Protein AF-A0A2S2R4U6-F1 (afdb_monomer_lite)

Secondary structure (DSSP, 8-state):
-------TTTT-EE-TTS-EE--HHHHHHHTTSGGGGSPPTT-----------PPPS----------------------------------S-------SS----GGG-TTT-------HHHHHHHHHHHHHHHHHTT--TTTHHHHHHHHHTS---SHHHHHHHHHHHHHHHHH-GGGHHHHHHHHHHHHHHHHT-SS--SSS-HHHHHHHHHHHHHHHHHHHHHHHHHHHHHHHH---HHHHHHHHHHHHHHHHHHHHHHHHHHHHHHHHHHTT-S-HHHHHHHHHHHHHS--HHHHHHHHHHHHHH-

InterPro domains:
  IPR003890 MIF4G-like, type 3 [PF02854] (129-310)
  IPR003890 MIF4G-like, type 3 [SM00543] (129-310)
  IPR016024 Armadillo-type fold [SSF48371] (120-310)

Organism: NCBI:txid143950

Sequence (310 aa):
MYSKFVKTNDFKVVNIKAKTMYSKEMLIRLKEQPICWKEPASIEKLVEFRILRPMAYGRAPTREFVPRTFDSRSRVETARRRVVHYQIPKGDASDLKTCSNPWTPSCLKGKRAHCQTSNYDEAQTEEIEKKFRSILNKITPENMVPLTNSILSLSINTDHRLKKVIDILFQKAINEPHFTPQYAYICMEMNNKDINAKVKTTTSSFKTLIILCCEDRFNSMHVHEQELTKSLKEIKDCKDQDDKEKMQSKYDRDEKIHRERSVGNCRFMCELYKVKILSNQTLEMCIKHLLMSPKEETLECACNILKQIG

Structure (mmCIF, N/CA/C/O backbone):
data_AF-A0A2S2R4U6-F1
#
_entry.id   AF-A0A2S2R4U6-F1
#
loop_
_atom_site.group_PDB
_atom_site.id
_atom_site.type_symbol
_atom_site.label_atom_id
_atom_site.label_alt_id
_atom_site.label_comp_id
_atom_site.label_asym_id
_atom_site.label_entity_id
_atom_site.label_seq_id
_atom_site.pdbx_PDB_ins_code
_atom_site.Cartn_x
_atom_site.Cartn_y
_atom_site.Cartn_z
_atom_site.occupancy
_atom_site.B_iso_or_equiv
_atom_site.auth_seq_id
_atom_site.auth_comp_id
_atom_site.auth_asym_id
_atom_site.auth_atom_id
_atom_site.pdbx_PDB_model_num
ATOM 1 N N . MET A 1 1 ? -61.682 24.682 12.589 1.00 31.41 1 MET A N 1
ATOM 2 C CA . MET A 1 1 ? -60.357 24.030 12.459 1.00 31.41 1 MET A CA 1
ATOM 3 C C . MET A 1 1 ? -59.904 24.183 11.009 1.00 31.41 1 MET A C 1
ATOM 5 O O . MET A 1 1 ? -60.639 23.723 10.160 1.00 31.41 1 MET A O 1
ATOM 9 N N . TYR A 1 2 ? -58.831 24.843 10.579 1.00 32.81 2 TYR A N 1
ATOM 10 C CA . TYR A 1 2 ? -57.823 25.727 11.164 1.00 32.81 2 TYR A CA 1
ATOM 11 C C . TYR A 1 2 ? -57.619 26.853 10.128 1.00 32.81 2 TYR A C 1
ATOM 13 O O . TYR A 1 2 ? -56.967 26.654 9.111 1.00 32.81 2 TYR A O 1
ATOM 21 N N . SER A 1 3 ? -58.209 28.028 10.361 1.00 36.62 3 SER A N 1
ATOM 22 C CA . SER A 1 3 ? -57.914 29.242 9.594 1.00 36.62 3 SER A CA 1
ATOM 23 C C . SER A 1 3 ? -56.860 30.035 10.355 1.00 36.62 3 SER A C 1
ATOM 25 O O . SER A 1 3 ? -57.183 30.748 11.303 1.00 36.62 3 SER A O 1
ATOM 27 N N . LYS A 1 4 ? -55.600 29.909 9.941 1.00 40.34 4 LYS A N 1
ATOM 28 C CA . LYS A 1 4 ? -54.571 30.925 10.182 1.00 40.34 4 LYS A CA 1
ATOM 29 C C . LYS A 1 4 ? -53.756 31.068 8.904 1.00 40.34 4 LYS A C 1
ATOM 31 O O . LYS A 1 4 ? -52.717 30.440 8.740 1.00 40.34 4 LYS A O 1
ATOM 36 N N . PHE A 1 5 ? -54.267 31.886 7.986 1.00 40.91 5 PHE A N 1
ATOM 37 C CA . PHE A 1 5 ? -53.436 32.499 6.959 1.00 40.91 5 PHE A CA 1
ATOM 38 C C . PHE A 1 5 ? -52.329 33.278 7.677 1.00 40.91 5 PHE A C 1
ATOM 40 O O . PHE A 1 5 ? -52.597 34.280 8.341 1.00 40.91 5 PHE A O 1
ATOM 47 N N . VAL A 1 6 ? -51.106 32.756 7.609 1.00 40.31 6 VAL A N 1
ATOM 48 C CA . VAL A 1 6 ? -49.892 33.433 8.071 1.00 40.31 6 VAL A CA 1
ATOM 49 C C . VAL A 1 6 ? -49.795 34.740 7.288 1.00 40.31 6 VAL A C 1
ATOM 51 O O . VAL A 1 6 ? -49.859 34.735 6.055 1.00 40.31 6 VAL A O 1
ATOM 54 N N . LYS A 1 7 ? -49.746 35.874 7.992 1.00 44.31 7 LYS A N 1
ATOM 55 C CA . LYS A 1 7 ? -49.738 37.186 7.340 1.00 44.31 7 LYS A CA 1
ATOM 56 C C . LYS A 1 7 ? -48.411 37.331 6.594 1.00 44.31 7 LYS A C 1
ATOM 58 O O . LYS A 1 7 ? -47.367 36.877 7.048 1.00 44.31 7 LYS A O 1
ATOM 63 N N . THR A 1 8 ? -48.433 38.019 5.458 1.00 49.22 8 THR A N 1
ATOM 64 C CA . THR A 1 8 ? -47.295 38.231 4.539 1.00 49.22 8 THR A CA 1
ATOM 65 C C . THR A 1 8 ? -46.046 38.876 5.164 1.00 49.22 8 THR A C 1
ATOM 67 O O . THR A 1 8 ? -44.999 38.927 4.520 1.00 49.22 8 THR A O 1
ATOM 70 N N . ASN A 1 9 ? -46.121 39.334 6.417 1.00 47.16 9 ASN A N 1
ATOM 71 C CA . ASN A 1 9 ? -45.009 39.916 7.165 1.00 47.16 9 ASN A CA 1
ATOM 72 C C . ASN A 1 9 ? -44.354 38.973 8.192 1.00 47.16 9 ASN A C 1
ATOM 74 O O . ASN A 1 9 ? -43.335 39.356 8.756 1.00 47.16 9 ASN A O 1
ATOM 78 N N . ASP A 1 10 ? -44.840 37.741 8.373 1.00 50.34 10 ASP A N 1
ATOM 79 C CA . ASP A 1 10 ? -44.255 36.772 9.323 1.00 50.34 10 ASP A CA 1
ATOM 80 C C . ASP A 1 10 ? -42.963 36.103 8.795 1.00 50.34 10 ASP A C 1
ATOM 82 O O . ASP A 1 10 ? -42.343 35.283 9.468 1.00 50.34 10 ASP A O 1
ATOM 86 N N . PHE A 1 11 ? -42.529 36.459 7.581 1.00 51.94 11 PHE A N 1
ATOM 87 C CA . PHE A 1 11 ? -41.430 35.818 6.854 1.00 51.94 11 PHE A CA 1
ATOM 88 C C . PHE A 1 11 ? -40.167 36.682 6.753 1.00 51.94 11 PHE A C 1
ATOM 90 O O . PHE A 1 11 ? -39.407 36.541 5.803 1.00 51.94 11 PHE A O 1
ATOM 97 N N . LYS A 1 12 ? -39.920 37.619 7.672 1.00 53.28 12 LYS A N 1
ATOM 98 C CA . LYS A 1 12 ? -38.751 38.510 7.582 1.00 53.28 12 LYS A CA 1
ATOM 99 C C . LYS A 1 12 ? -37.983 38.541 8.895 1.00 53.28 12 LYS A C 1
ATOM 101 O O . LYS A 1 12 ? -38.489 39.040 9.892 1.00 53.28 12 LYS A O 1
ATOM 106 N N . VAL A 1 13 ? -36.728 38.096 8.869 1.00 53.56 13 VAL A N 1
ATOM 107 C CA . VAL A 1 13 ? -35.743 38.484 9.884 1.00 53.56 13 VAL A CA 1
ATOM 108 C C . VAL A 1 13 ? -34.953 39.652 9.304 1.00 53.56 13 VAL A C 1
ATOM 110 O O . VAL A 1 13 ? -34.246 39.514 8.302 1.00 53.56 13 VAL A O 1
ATOM 113 N N . VAL A 1 14 ? -35.138 40.836 9.885 1.00 51.81 14 VAL A N 1
ATOM 114 C CA . VAL A 1 14 ? -34.426 42.048 9.472 1.00 51.81 14 VAL A CA 1
ATOM 115 C C . VAL A 1 14 ? -33.064 42.056 10.161 1.00 51.81 14 VAL A C 1
ATOM 117 O O . VAL A 1 14 ? -32.983 42.088 11.384 1.00 51.81 14 VAL A O 1
ATOM 120 N N . ASN A 1 15 ? -31.985 42.010 9.376 1.00 50.88 15 ASN A N 1
ATOM 121 C CA . ASN A 1 15 ? -30.633 42.272 9.868 1.00 50.88 15 ASN A CA 1
ATOM 122 C C . ASN A 1 15 ? -30.410 43.797 9.958 1.00 50.88 15 ASN A C 1
ATOM 124 O O . ASN A 1 15 ? -30.965 44.555 9.163 1.00 50.88 15 ASN A O 1
ATOM 128 N N . ILE A 1 16 ? -29.547 44.233 10.878 1.00 52.38 16 ILE A N 1
ATOM 129 C CA . ILE A 1 16 ? -29.157 45.625 11.174 1.00 52.38 16 ILE A CA 1
ATOM 130 C C . ILE A 1 16 ? -28.726 46.411 9.910 1.00 52.38 16 ILE A C 1
ATOM 132 O O . ILE A 1 16 ? -28.816 47.633 9.881 1.00 52.38 16 ILE A O 1
ATOM 136 N N . LYS A 1 17 ? -28.330 45.731 8.821 1.00 56.50 17 LYS A N 1
ATOM 137 C CA . LYS A 1 17 ? -27.993 46.340 7.513 1.00 56.50 17 LYS A CA 1
ATOM 138 C C . LYS A 1 17 ? -29.136 46.368 6.478 1.00 56.50 17 LYS A C 1
ATOM 140 O O . LYS A 1 17 ? -28.863 46.452 5.283 1.00 56.50 17 LYS A O 1
ATOM 145 N N . ALA A 1 18 ? -30.396 46.242 6.901 1.00 52.75 18 ALA A N 1
ATOM 146 C CA . ALA A 1 18 ? -31.603 46.316 6.058 1.00 52.75 18 ALA A CA 1
ATOM 147 C C . ALA A 1 18 ? -31.679 45.320 4.874 1.00 52.75 18 ALA A C 1
ATOM 149 O O . ALA A 1 18 ? -32.536 45.453 4.001 1.00 52.75 18 ALA A O 1
ATOM 150 N N . LYS A 1 19 ? -30.832 44.282 4.847 1.00 55.88 19 LYS A N 1
ATOM 151 C CA . LYS A 1 19 ? -30.971 43.149 3.920 1.00 55.88 19 LYS A CA 1
ATOM 152 C C . LYS A 1 19 ? -31.768 42.034 4.590 1.00 55.88 19 LYS A C 1
ATOM 154 O O . LYS A 1 19 ? -31.427 41.600 5.690 1.00 55.88 19 LYS A O 1
ATOM 159 N N . THR A 1 20 ? -32.814 41.570 3.915 1.00 58.53 20 THR A N 1
ATOM 160 C CA . THR A 1 20 ? -33.597 40.401 4.322 1.00 58.53 20 THR A CA 1
ATOM 161 C C . THR A 1 20 ? -32.744 39.143 4.179 1.00 58.53 20 THR A C 1
ATOM 163 O O . THR A 1 20 ? -32.277 38.819 3.088 1.00 58.53 20 THR A O 1
ATOM 166 N N . MET A 1 21 ? -32.523 38.435 5.287 1.00 53.62 21 MET A N 1
ATOM 167 C CA . MET A 1 21 ? -31.900 37.111 5.285 1.00 53.62 21 MET A CA 1
ATOM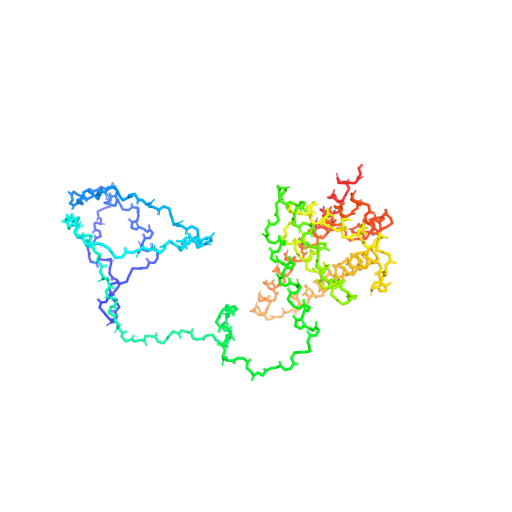 168 C C . MET A 1 21 ? -32.932 36.071 5.714 1.00 53.62 21 MET A C 1
ATOM 170 O O . MET A 1 21 ? -33.645 36.264 6.697 1.00 53.62 21 MET A O 1
ATOM 174 N N . TYR A 1 22 ? -32.994 34.966 4.975 1.00 64.69 22 TYR A N 1
ATOM 175 C CA . TYR A 1 22 ? -33.863 33.829 5.263 1.00 64.69 22 TYR A CA 1
ATOM 176 C C . TYR A 1 22 ? -33.011 32.675 5.803 1.00 64.69 22 TYR A C 1
ATOM 178 O O . TYR A 1 22 ? -31.936 32.405 5.263 1.00 64.69 22 TYR A O 1
ATOM 186 N N . SER A 1 23 ? -33.456 32.007 6.872 1.00 63.84 23 SER A N 1
ATOM 187 C CA . SER A 1 23 ? -32.741 30.845 7.418 1.00 63.84 23 SER A CA 1
ATOM 188 C C . SER A 1 23 ? -32.820 29.643 6.471 1.00 63.84 23 SER A C 1
ATOM 190 O O . SER A 1 23 ? -33.729 29.537 5.642 1.00 63.84 23 SER A O 1
ATOM 192 N N . LYS A 1 24 ? -31.870 28.709 6.596 1.00 65.62 24 LYS A N 1
ATOM 193 C CA . LYS A 1 24 ? -31.817 27.493 5.770 1.00 65.62 24 LYS A CA 1
ATOM 194 C C . LYS A 1 24 ? -33.099 26.667 5.920 1.00 65.62 24 LYS A C 1
ATOM 196 O O . LYS A 1 24 ? -33.667 26.218 4.931 1.00 65.62 24 LYS A O 1
ATOM 201 N N . GLU A 1 25 ? -33.588 26.534 7.145 1.00 67.69 25 GLU A N 1
ATOM 202 C CA . GLU A 1 25 ? -34.803 25.801 7.500 1.00 67.69 25 GLU A CA 1
ATOM 203 C C . GLU A 1 25 ? -36.047 26.477 6.905 1.00 67.69 25 GLU A C 1
ATOM 205 O O . GLU A 1 25 ? -36.967 25.803 6.439 1.00 67.69 25 GLU A O 1
ATOM 210 N N . MET A 1 26 ? -36.055 27.813 6.854 1.00 68.00 26 MET A N 1
ATOM 211 C CA . MET A 1 26 ? -37.122 28.585 6.219 1.00 68.00 26 MET A CA 1
ATOM 212 C C . MET A 1 26 ? -37.147 28.385 4.699 1.00 68.00 26 MET A C 1
ATOM 214 O O . MET A 1 26 ? -38.219 28.183 4.130 1.00 68.00 26 MET A O 1
ATOM 218 N N . LEU A 1 27 ? -35.984 28.408 4.040 1.00 71.38 27 LEU A N 1
ATOM 219 C CA . LEU A 1 27 ? -35.885 28.158 2.598 1.00 71.38 27 LEU A CA 1
ATOM 220 C C . LEU A 1 27 ? -36.339 26.739 2.230 1.00 71.38 27 LEU A C 1
ATOM 222 O O . LEU A 1 27 ? -36.986 26.551 1.202 1.00 71.38 27 LEU A O 1
ATOM 226 N N . ILE A 1 28 ? -36.057 25.753 3.085 1.00 71.94 28 ILE A N 1
ATOM 227 C CA . ILE A 1 28 ? -36.515 24.372 2.887 1.00 71.94 28 ILE A CA 1
ATOM 228 C C . ILE A 1 28 ? -38.046 24.290 2.980 1.00 71.94 28 ILE A C 1
ATOM 230 O O . ILE A 1 28 ? -38.669 23.710 2.094 1.00 71.94 28 ILE A O 1
ATOM 234 N N . ARG A 1 29 ? -38.670 24.941 3.973 1.00 68.69 29 ARG A N 1
ATOM 235 C CA . ARG A 1 29 ? -40.142 24.983 4.110 1.00 68.69 29 ARG A CA 1
ATOM 236 C C . ARG A 1 29 ? -40.850 25.748 2.990 1.00 68.69 29 ARG A C 1
ATOM 238 O O . ARG A 1 29 ? -42.002 25.456 2.682 1.00 68.69 29 ARG A O 1
ATOM 245 N N . LEU A 1 30 ? -40.183 26.715 2.360 1.00 68.38 30 LEU A N 1
ATOM 246 C CA . LEU A 1 30 ? -40.731 27.458 1.219 1.00 68.38 30 LEU A CA 1
ATOM 247 C C . LEU A 1 30 ? -40.998 26.554 0.007 1.00 68.38 30 LEU A C 1
ATOM 249 O O . LEU A 1 30 ? -41.989 26.763 -0.684 1.00 68.38 30 LEU A O 1
ATOM 253 N N . LYS A 1 31 ? -40.190 25.507 -0.207 1.00 68.19 31 LYS A N 1
ATOM 254 C CA . LYS A 1 31 ? -40.403 24.517 -1.281 1.00 68.19 31 LYS A CA 1
ATOM 255 C C . LYS A 1 31 ? -41.753 23.796 -1.162 1.00 68.19 31 LYS A C 1
ATOM 257 O O . LYS A 1 31 ? -42.335 23.391 -2.165 1.00 68.19 31 LYS A O 1
ATOM 262 N N . GLU A 1 32 ? -42.252 23.634 0.057 1.00 72.69 32 GLU A N 1
ATOM 263 C CA . GLU A 1 32 ? -43.488 22.901 0.347 1.00 72.69 32 GLU A CA 1
ATOM 264 C C . GLU A 1 32 ? -44.743 23.772 0.173 1.00 72.69 32 GLU A C 1
ATOM 266 O O . GLU A 1 32 ? -45.860 23.263 0.213 1.00 72.69 32 GLU A O 1
ATOM 271 N N . GLN A 1 33 ? -44.587 25.083 -0.056 1.00 74.31 33 GLN A N 1
ATOM 272 C CA . GLN A 1 33 ? -45.719 25.981 -0.262 1.00 74.31 33 GLN A CA 1
ATOM 273 C C . GLN A 1 33 ? -46.310 25.797 -1.664 1.00 74.31 33 GLN A C 1
ATOM 275 O O . GLN A 1 33 ? -45.577 25.934 -2.643 1.00 74.31 33 GLN A O 1
ATOM 280 N N . PRO A 1 34 ? -47.635 25.608 -1.808 1.00 69.75 34 PRO A N 1
ATOM 281 C CA . PRO A 1 34 ? -48.280 25.319 -3.094 1.00 69.75 34 PRO A CA 1
ATOM 282 C C . PRO A 1 34 ? -48.144 26.450 -4.129 1.00 69.75 34 PRO A C 1
ATOM 284 O O . PRO A 1 34 ? -48.344 26.232 -5.321 1.00 69.75 34 PRO A O 1
ATOM 287 N N . ILE A 1 35 ? -47.765 27.659 -3.700 1.00 66.00 35 ILE A N 1
ATOM 288 C CA . ILE A 1 35 ? -47.513 28.796 -4.594 1.00 66.00 35 ILE A CA 1
ATOM 289 C C . ILE A 1 35 ? -46.236 28.611 -5.427 1.00 66.00 35 ILE A C 1
ATOM 291 O O . ILE A 1 35 ? -46.173 29.087 -6.555 1.00 66.00 35 ILE A O 1
ATOM 295 N N . CYS A 1 36 ? -45.246 27.874 -4.909 1.00 65.19 36 CYS A N 1
ATOM 296 C CA . CYS A 1 36 ? -43.973 27.607 -5.585 1.00 65.19 36 CYS A CA 1
ATOM 297 C C . CYS A 1 36 ? -44.091 26.565 -6.710 1.00 65.19 36 CYS A C 1
ATOM 299 O O . CYS A 1 36 ? -43.119 26.312 -7.414 1.00 65.19 36 CYS A O 1
ATOM 301 N N . TRP A 1 37 ? -45.274 25.967 -6.870 1.00 64.19 37 TRP A N 1
ATOM 302 C CA . TRP A 1 37 ? -45.572 24.916 -7.844 1.00 64.19 37 TRP A CA 1
ATOM 303 C C . TRP A 1 37 ? -46.305 25.475 -9.069 1.00 64.19 37 TRP A C 1
ATOM 305 O O . TRP A 1 37 ? -46.543 24.749 -10.029 1.00 64.19 37 TRP A O 1
ATOM 315 N N . LYS A 1 38 ? -46.675 26.764 -9.043 1.00 69.12 38 LYS A N 1
ATOM 316 C CA . LYS A 1 38 ? -47.265 27.465 -10.184 1.00 69.12 38 LYS A CA 1
ATOM 317 C C . LYS A 1 38 ? -46.187 28.247 -10.920 1.00 69.12 38 LYS A C 1
ATOM 319 O O . LYS A 1 38 ? -45.493 29.071 -10.327 1.00 69.12 38 LYS A O 1
ATOM 324 N N . GLU A 1 39 ? -46.079 28.001 -12.220 1.00 62.59 39 GLU A N 1
ATOM 325 C CA . GLU A 1 39 ? -45.205 28.765 -13.105 1.00 62.59 39 GLU A CA 1
ATOM 326 C C . GLU A 1 39 ? -45.688 30.232 -13.169 1.00 62.59 39 GLU A C 1
ATOM 328 O O . GLU A 1 39 ? -46.879 30.470 -13.404 1.00 62.59 39 GLU A O 1
ATOM 333 N N . PRO A 1 40 ? -44.825 31.234 -12.911 1.00 65.44 40 PRO A N 1
ATOM 334 C CA . PRO A 1 40 ? -45.238 32.631 -12.948 1.00 65.44 40 PRO A CA 1
ATOM 335 C C . PRO A 1 40 ? -45.549 33.065 -14.384 1.00 65.44 40 PRO A C 1
ATOM 337 O O . PRO A 1 40 ? -44.737 32.878 -15.286 1.00 65.44 40 PRO A O 1
ATOM 340 N N . ALA A 1 41 ? -46.687 33.728 -14.585 1.00 63.16 41 ALA A N 1
ATOM 341 C CA . ALA A 1 41 ? -47.190 34.106 -15.910 1.00 63.16 41 ALA A CA 1
ATOM 342 C C . ALA A 1 41 ? -46.319 35.123 -16.689 1.00 63.16 41 ALA A C 1
ATOM 344 O O . ALA A 1 41 ? -46.602 35.390 -17.853 1.00 63.16 41 ALA A O 1
ATOM 345 N N . SER A 1 42 ? -45.286 35.710 -16.073 1.00 59.47 42 SER A N 1
ATOM 346 C CA . SER A 1 42 ? -44.527 36.848 -16.624 1.00 59.47 42 SER A CA 1
ATOM 347 C C . SER A 1 42 ? -43.062 36.550 -16.959 1.00 59.47 42 SER A C 1
ATOM 349 O O . SER A 1 42 ? -42.280 37.485 -17.120 1.00 59.47 42 SER A O 1
ATOM 351 N N . ILE A 1 43 ? -42.653 35.283 -17.058 1.00 58.78 43 ILE A N 1
ATOM 352 C CA . ILE A 1 43 ? -41.295 34.958 -17.512 1.00 58.78 43 ILE A CA 1
ATOM 353 C C . ILE A 1 43 ? -41.294 34.910 -19.044 1.00 58.78 43 ILE A C 1
ATOM 355 O O . ILE A 1 43 ? -41.885 34.012 -19.644 1.00 58.78 43 ILE A O 1
ATOM 359 N N . GLU A 1 44 ? -40.631 35.875 -19.689 1.00 59.41 44 GLU A N 1
ATOM 360 C CA . GLU A 1 44 ? -40.278 35.758 -21.108 1.00 59.41 44 GLU A CA 1
ATOM 361 C C . GLU A 1 44 ? -39.541 34.431 -21.311 1.00 59.41 44 GLU A C 1
ATOM 363 O O . GLU A 1 44 ? -38.533 34.171 -20.649 1.00 59.41 44 GLU A O 1
ATOM 368 N N . LYS A 1 45 ? -40.057 33.572 -22.200 1.00 57.50 45 LYS A N 1
ATOM 369 C CA . LYS A 1 45 ? -39.426 32.288 -22.520 1.00 57.50 45 LYS A CA 1
ATOM 370 C C . LYS A 1 45 ? -37.992 32.558 -22.960 1.00 57.50 45 LYS A C 1
ATOM 372 O O . LYS A 1 45 ? -37.763 33.082 -24.049 1.00 57.50 45 LYS A O 1
ATOM 377 N N . LEU A 1 46 ? -37.036 32.219 -22.097 1.00 51.72 46 LEU A N 1
ATOM 378 C CA . LEU A 1 46 ? -35.620 32.358 -22.393 1.00 51.72 46 LEU A CA 1
ATOM 379 C C . LEU A 1 46 ? -35.336 31.536 -23.649 1.00 51.72 46 LEU A C 1
ATOM 381 O O . LEU A 1 46 ? -35.539 30.321 -23.658 1.00 51.72 46 LEU A O 1
ATOM 385 N N . VAL A 1 47 ? -34.910 32.223 -24.712 1.00 51.91 47 VAL A N 1
ATOM 386 C CA . VAL A 1 47 ? -34.421 31.590 -25.938 1.00 51.91 47 VAL A CA 1
ATOM 387 C C . VAL A 1 47 ? -33.412 30.535 -25.518 1.00 51.91 47 VAL A C 1
ATOM 389 O O . VAL A 1 47 ? -32.510 30.835 -24.737 1.00 51.91 47 VAL A O 1
ATOM 392 N N . GLU A 1 48 ? -33.624 29.312 -25.995 1.00 42.94 48 GLU A N 1
ATOM 393 C CA . GLU A 1 48 ? -32.866 28.113 -25.665 1.00 42.94 48 GLU A CA 1
ATOM 394 C C . GLU A 1 48 ? -31.365 28.429 -25.583 1.00 42.94 48 GLU A C 1
ATOM 396 O O . GLU A 1 48 ? -30.661 28.555 -26.589 1.00 42.94 48 GLU A O 1
ATOM 401 N N . PHE A 1 49 ? -30.862 28.616 -24.359 1.00 44.22 49 PHE A N 1
ATOM 402 C CA . PHE A 1 49 ? -29.436 28.759 -24.141 1.00 44.22 49 PHE A CA 1
ATOM 403 C C . PHE A 1 49 ? -28.843 27.389 -24.427 1.00 44.22 49 PHE A C 1
ATOM 405 O O . PHE A 1 49 ? -28.865 26.497 -23.581 1.00 44.22 49 PHE A O 1
ATOM 412 N N . ARG A 1 50 ? -28.299 27.214 -25.635 1.00 38.62 50 ARG A N 1
ATOM 413 C CA . ARG A 1 50 ? -27.350 26.138 -25.899 1.00 38.62 50 ARG A CA 1
ATOM 414 C C . ARG A 1 50 ? -26.219 26.321 -24.897 1.00 38.62 50 ARG A C 1
ATOM 416 O O . ARG A 1 50 ? -25.348 27.172 -25.077 1.00 38.62 50 ARG A O 1
ATOM 423 N N . ILE A 1 51 ? -26.252 25.536 -23.827 1.00 39.03 51 ILE A N 1
ATOM 424 C CA . ILE A 1 51 ? -25.122 25.384 -22.927 1.00 39.03 51 ILE A CA 1
ATOM 425 C C . ILE A 1 51 ? -24.034 24.752 -23.790 1.00 39.03 51 ILE A C 1
ATOM 427 O O . ILE A 1 51 ? -24.014 23.541 -24.016 1.00 39.03 51 ILE A O 1
ATOM 431 N N . LEU A 1 52 ? -23.149 25.581 -24.344 1.00 39.53 52 LEU A N 1
ATOM 432 C CA . LEU A 1 52 ? -21.874 25.089 -24.830 1.00 39.53 52 LEU A CA 1
ATOM 433 C C . LEU A 1 52 ? -21.220 24.446 -23.614 1.00 39.53 52 LEU A C 1
ATOM 435 O O . LEU A 1 52 ? -20.910 25.133 -22.639 1.00 39.53 52 LEU A O 1
ATOM 439 N N . ARG A 1 53 ? -21.097 23.112 -23.648 1.00 37.56 53 ARG A N 1
ATOM 440 C CA . ARG A 1 53 ? -20.366 22.357 -22.630 1.00 37.56 53 ARG A CA 1
ATOM 441 C C . ARG A 1 53 ? -19.048 23.092 -22.374 1.00 37.56 53 ARG A C 1
ATOM 443 O O . ARG A 1 53 ? -18.400 23.473 -23.355 1.00 37.56 53 ARG A O 1
ATOM 450 N N . PRO A 1 54 ? -18.649 23.313 -21.112 1.00 36.28 54 PRO A N 1
ATOM 451 C CA . PRO A 1 54 ? -17.385 23.969 -20.831 1.00 36.28 54 PRO A CA 1
ATOM 452 C C . PRO A 1 54 ? -16.282 23.211 -21.563 1.00 36.28 54 PRO A C 1
ATOM 454 O O . PRO A 1 54 ? -16.173 21.990 -21.426 1.00 36.28 54 PRO A O 1
ATOM 457 N N . MET A 1 55 ? -15.501 23.920 -22.380 1.00 38.50 55 MET A N 1
ATOM 458 C CA . MET A 1 55 ? -14.281 23.359 -22.944 1.00 38.50 55 MET A CA 1
ATOM 459 C C . MET A 1 55 ? -13.434 22.852 -21.780 1.00 38.50 55 MET A C 1
ATOM 461 O O . MET A 1 55 ? -13.078 23.621 -20.886 1.00 38.50 55 MET A O 1
ATOM 465 N N . ALA A 1 56 ? -13.138 21.553 -21.788 1.00 37.00 56 ALA A N 1
ATOM 466 C CA . ALA A 1 56 ? -12.156 20.968 -20.898 1.00 37.00 56 ALA A CA 1
ATOM 467 C C . ALA A 1 56 ? -10.857 21.771 -21.039 1.00 37.00 56 ALA A C 1
ATOM 469 O O . ALA A 1 56 ? -10.313 21.907 -22.138 1.00 37.00 56 ALA A O 1
ATOM 470 N N . TYR A 1 57 ? -10.381 22.339 -19.934 1.00 44.56 57 TYR A N 1
ATOM 471 C CA . TYR A 1 57 ? -9.072 22.970 -19.870 1.00 44.56 57 TYR A CA 1
ATOM 472 C C . TYR A 1 57 ? -8.016 21.920 -20.222 1.00 44.56 57 TYR A C 1
ATOM 474 O O . TYR A 1 57 ? -7.677 21.073 -19.400 1.00 44.56 57 TYR A O 1
ATOM 482 N N . GLY A 1 58 ? -7.538 21.932 -21.466 1.00 42.81 58 GLY A N 1
ATOM 483 C CA . GLY A 1 58 ? -6.574 20.928 -21.906 1.00 42.81 58 GLY A CA 1
ATOM 484 C C . GLY A 1 58 ? -6.458 20.744 -23.411 1.00 42.81 58 GLY A C 1
ATOM 485 O O . GLY A 1 58 ? -6.454 19.609 -23.865 1.00 42.81 58 GLY A O 1
ATOM 486 N N . ARG A 1 59 ? -6.369 21.831 -24.182 1.00 37.66 59 ARG A N 1
ATOM 487 C CA . ARG A 1 59 ? -5.669 21.895 -25.480 1.00 37.66 59 ARG A CA 1
ATOM 488 C C . ARG A 1 59 ? -5.650 23.354 -25.922 1.00 37.66 59 ARG A C 1
ATOM 490 O O . ARG A 1 59 ? -6.692 23.928 -26.218 1.00 37.66 59 ARG A O 1
ATOM 497 N N . ALA A 1 60 ? -4.469 23.966 -25.943 1.00 36.75 60 ALA A N 1
ATOM 498 C CA . ALA A 1 60 ? -4.288 25.180 -26.725 1.00 36.75 60 ALA A CA 1
ATOM 499 C C . ALA A 1 60 ? -4.550 24.812 -28.197 1.00 36.75 60 ALA A C 1
ATOM 501 O O . ALA A 1 60 ? -4.016 23.795 -28.649 1.00 36.75 60 ALA A O 1
ATOM 502 N N . PRO A 1 61 ? -5.357 25.576 -28.951 1.00 37.69 61 PRO A N 1
ATOM 503 C CA . PRO A 1 61 ? -5.401 25.385 -30.385 1.00 37.69 61 PRO A CA 1
ATOM 504 C C . PRO A 1 61 ? -4.025 25.775 -30.923 1.00 37.69 61 PRO A C 1
ATOM 506 O O . PRO A 1 61 ? -3.572 26.905 -30.725 1.00 37.69 61 PRO A O 1
ATOM 509 N N . THR A 1 62 ? -3.346 24.826 -31.564 1.00 36.72 62 THR A N 1
ATOM 510 C CA . THR A 1 62 ? -2.183 25.084 -32.410 1.00 36.72 62 THR A CA 1
ATOM 511 C C . THR A 1 62 ? -2.597 26.111 -33.450 1.00 36.72 62 THR A C 1
ATOM 513 O O . THR A 1 62 ? -3.294 25.805 -34.415 1.00 36.72 62 THR A O 1
ATOM 516 N N . ARG A 1 63 ? -2.228 27.366 -33.210 1.00 38.19 63 ARG A N 1
ATOM 517 C CA . ARG A 1 63 ? -2.375 28.429 -34.188 1.00 38.19 63 ARG A CA 1
ATOM 518 C C . ARG A 1 63 ? -1.247 28.222 -35.190 1.00 38.19 63 ARG A C 1
ATOM 520 O O . ARG A 1 63 ? -0.125 28.656 -34.948 1.00 38.19 63 ARG A O 1
ATOM 527 N N . GLU A 1 64 ? -1.536 27.484 -36.258 1.00 30.58 64 GLU A N 1
ATOM 528 C CA . GLU A 1 64 ? -0.659 27.414 -37.422 1.00 30.58 64 GLU A CA 1
ATOM 529 C C . GLU A 1 64 ? -0.358 28.840 -37.883 1.00 30.58 64 GLU A C 1
ATOM 531 O O . GLU A 1 64 ? -1.251 29.658 -38.131 1.00 30.58 64 GLU A O 1
ATOM 536 N N . PHE A 1 65 ? 0.930 29.159 -37.892 1.00 31.73 65 PHE A N 1
ATOM 537 C CA . PHE A 1 65 ? 1.452 30.459 -38.261 1.00 31.73 65 PHE A CA 1
ATOM 538 C C . PHE A 1 65 ? 1.460 30.535 -39.790 1.00 31.73 65 PHE A C 1
ATOM 540 O O . PHE A 1 65 ? 2.439 30.178 -40.434 1.00 31.73 65 PHE A O 1
ATOM 547 N N . VAL A 1 66 ? 0.344 30.958 -40.381 1.00 33.12 66 VAL A N 1
ATOM 548 C CA . VAL A 1 66 ? 0.293 31.311 -41.806 1.00 33.12 66 VAL A CA 1
ATOM 549 C C . VAL A 1 66 ? 0.486 32.824 -41.926 1.00 33.12 66 VAL A C 1
ATOM 551 O O . VAL A 1 66 ? -0.334 33.575 -41.386 1.00 33.12 66 VAL A O 1
ATOM 554 N N . PRO A 1 67 ? 1.546 33.311 -42.595 1.00 30.97 67 PRO A N 1
ATOM 555 C CA . PRO A 1 67 ? 1.749 34.739 -42.776 1.00 30.97 67 PRO A CA 1
ATOM 556 C C . PRO A 1 67 ? 0.728 35.242 -43.801 1.00 30.97 67 PRO A C 1
ATOM 558 O O . PRO A 1 67 ? 0.798 34.895 -44.978 1.00 30.97 67 PRO A O 1
ATOM 561 N N . ARG A 1 68 ? -0.252 36.046 -43.370 1.00 32.09 68 ARG A N 1
ATOM 562 C CA . ARG A 1 68 ? -1.114 36.766 -44.315 1.00 32.09 68 ARG A CA 1
ATOM 563 C C . ARG A 1 68 ? -0.460 38.076 -44.701 1.00 32.09 68 ARG A C 1
ATOM 565 O O . ARG A 1 68 ? -0.382 39.012 -43.908 1.00 32.09 68 ARG A O 1
ATOM 572 N N . THR A 1 69 ? -0.021 38.090 -45.950 1.00 30.88 69 THR A N 1
ATOM 573 C CA . THR A 1 69 ? 0.214 39.274 -46.757 1.00 30.88 69 THR A CA 1
ATOM 574 C C . THR A 1 69 ? -0.991 40.208 -46.718 1.00 30.88 69 THR A C 1
ATOM 576 O O . THR A 1 69 ? -2.150 39.792 -46.672 1.00 30.88 69 THR A O 1
ATOM 579 N N . PHE A 1 70 ? -0.658 41.489 -46.706 1.00 33.44 70 PHE A N 1
ATOM 580 C CA . PHE A 1 70 ? -1.544 42.632 -46.768 1.00 33.44 70 PHE A CA 1
ATOM 581 C C . PHE A 1 70 ? -2.336 42.596 -48.080 1.00 33.44 70 PHE A C 1
ATOM 583 O O . PHE A 1 70 ? -1.734 42.698 -49.144 1.00 33.44 70 PHE A O 1
ATOM 590 N N . ASP A 1 71 ? -3.662 42.464 -48.014 1.00 30.78 71 ASP A N 1
ATOM 591 C CA . ASP A 1 71 ? -4.501 42.984 -49.087 1.00 30.78 71 ASP A CA 1
ATOM 592 C C . ASP A 1 71 ? -5.872 43.451 -48.589 1.00 30.78 71 ASP A C 1
ATOM 594 O O . ASP A 1 71 ? -6.430 42.989 -47.590 1.00 30.78 71 ASP A O 1
ATOM 598 N N . SER A 1 72 ? -6.349 44.458 -49.295 1.00 35.69 72 SER A N 1
ATOM 599 C CA . SER A 1 72 ? -7.391 45.403 -48.948 1.00 35.69 72 SER A CA 1
ATOM 600 C C . SER A 1 72 ? -8.738 44.935 -49.504 1.00 35.69 72 SER A C 1
ATOM 602 O O . SER A 1 72 ? -8.790 44.376 -50.590 1.00 35.69 72 SER A O 1
ATOM 604 N N . ARG A 1 73 ? -9.835 45.335 -48.837 1.00 33.19 73 ARG A N 1
ATOM 605 C CA . ARG A 1 73 ? -11.247 45.308 -49.306 1.00 33.19 73 ARG A CA 1
ATOM 606 C C . ARG A 1 73 ? -11.982 43.959 -49.178 1.00 33.19 73 ARG A C 1
ATOM 608 O O . ARG A 1 73 ? -11.906 43.092 -50.027 1.00 33.19 73 ARG A O 1
ATOM 615 N N . SER A 1 74 ? -12.869 43.825 -48.195 1.00 33.28 74 SER A N 1
ATOM 616 C CA . SER A 1 74 ? -14.258 44.310 -48.254 1.00 33.28 74 SER A CA 1
ATOM 617 C C . SER A 1 74 ? -14.928 44.065 -46.895 1.00 33.28 74 SER A C 1
ATOM 619 O O . SER A 1 74 ? -14.697 43.058 -46.226 1.00 33.28 74 SER A O 1
ATOM 621 N N . ARG A 1 75 ? -15.696 45.051 -46.435 1.00 36.03 75 ARG A N 1
ATOM 622 C CA . ARG A 1 75 ? -16.343 45.075 -45.124 1.00 36.03 75 ARG A CA 1
ATOM 623 C C . ARG A 1 75 ? -17.721 44.430 -45.258 1.00 36.03 75 ARG A C 1
ATOM 625 O O . ARG A 1 75 ? -18.664 45.103 -45.653 1.00 36.03 75 ARG A O 1
ATOM 632 N N . VAL A 1 76 ? -17.834 43.145 -44.929 1.00 39.78 76 VAL A N 1
ATOM 633 C CA . VAL A 1 76 ? -19.140 42.518 -44.679 1.00 39.78 76 VAL A CA 1
ATOM 634 C C . VAL A 1 76 ? -19.517 42.812 -43.231 1.00 39.78 76 VAL A C 1
ATOM 636 O O . VAL A 1 76 ? -18.822 42.427 -42.290 1.00 39.78 76 VAL A O 1
ATOM 639 N N . GLU A 1 77 ? -20.591 43.570 -43.058 1.00 43.03 77 GLU A N 1
ATOM 640 C CA . GLU A 1 77 ? -21.092 44.046 -41.775 1.00 43.03 77 GLU A CA 1
ATOM 641 C C . GLU A 1 77 ? -21.774 42.904 -41.007 1.00 43.03 77 GLU A C 1
ATOM 643 O O . GLU A 1 77 ? -22.990 42.744 -41.014 1.00 43.03 77 GLU A O 1
ATOM 648 N N . THR A 1 78 ? -20.983 42.056 -40.343 1.00 44.34 78 THR A N 1
ATOM 649 C CA . THR A 1 78 ? -21.529 41.078 -39.395 1.00 44.34 78 THR A CA 1
ATOM 650 C C . THR A 1 78 ? -21.962 41.789 -38.118 1.00 44.34 78 THR A C 1
ATOM 652 O O . THR A 1 78 ? -21.147 42.434 -37.452 1.00 44.34 78 THR A O 1
ATOM 655 N N . ALA A 1 79 ? -23.248 41.646 -37.786 1.00 44.78 79 ALA A N 1
ATOM 656 C CA . ALA A 1 79 ? -23.911 42.188 -36.607 1.00 44.78 79 ALA A CA 1
ATOM 657 C C . ALA A 1 79 ? -23.019 42.149 -35.354 1.00 44.78 79 ALA A C 1
ATOM 659 O O . ALA A 1 79 ? -22.528 41.093 -34.943 1.00 44.78 79 ALA A O 1
ATOM 660 N N . ARG A 1 80 ? -22.816 43.323 -34.738 1.00 45.25 80 ARG A N 1
ATOM 661 C CA . ARG A 1 80 ? -22.062 43.490 -33.490 1.00 45.25 80 ARG A CA 1
ATOM 662 C C . ARG A 1 80 ? -22.616 42.534 -32.430 1.00 45.25 80 ARG A C 1
ATOM 664 O O . ARG A 1 80 ? -23.698 42.758 -31.891 1.00 45.25 80 ARG A O 1
ATOM 671 N N . ARG A 1 81 ? -21.858 41.482 -32.101 1.00 46.97 81 ARG A N 1
ATOM 672 C CA . ARG A 1 81 ? -22.099 40.669 -30.903 1.00 46.97 81 ARG A CA 1
ATOM 673 C C . ARG A 1 81 ? -22.030 41.608 -29.700 1.00 46.97 81 ARG A C 1
ATOM 675 O O . ARG A 1 81 ? -20.964 42.138 -29.394 1.00 46.97 81 ARG A O 1
ATOM 682 N N . ARG A 1 82 ? -23.168 41.849 -29.045 1.00 45.03 82 ARG A N 1
ATOM 683 C CA . ARG A 1 82 ? -23.223 42.587 -27.779 1.00 45.03 82 ARG A CA 1
ATOM 684 C C . ARG A 1 82 ? -22.543 41.736 -26.710 1.00 45.03 82 ARG A C 1
ATOM 686 O O . ARG A 1 82 ? -23.150 40.833 -26.149 1.00 45.03 82 ARG A O 1
ATOM 693 N N . VAL A 1 83 ? -21.263 42.000 -26.468 1.00 50.09 83 VAL A N 1
ATOM 694 C CA . VAL A 1 83 ? -20.559 41.485 -25.294 1.00 50.09 83 VAL A CA 1
ATOM 695 C C . VAL A 1 83 ? -21.006 42.341 -24.117 1.00 50.09 83 VAL A C 1
ATOM 697 O O . VAL A 1 83 ? -20.694 43.528 -24.052 1.00 50.09 83 VAL A O 1
ATOM 700 N N . VAL A 1 84 ? -21.788 41.758 -23.212 1.00 47.88 84 VAL A N 1
ATOM 701 C CA . VAL A 1 84 ? -22.136 42.407 -21.947 1.00 47.88 84 VAL A CA 1
ATOM 702 C C . VAL A 1 84 ? -20.881 42.398 -21.076 1.00 47.88 84 VAL A C 1
ATOM 704 O O . VAL A 1 84 ? -20.510 41.370 -20.512 1.00 47.88 84 VAL A O 1
ATOM 707 N N . HIS A 1 85 ? -20.195 43.538 -20.990 1.00 41.47 85 HIS A N 1
ATOM 708 C CA . HIS A 1 85 ? -19.150 43.742 -19.993 1.00 41.47 85 HIS A CA 1
ATOM 709 C C . HIS A 1 85 ? -19.815 43.967 -18.635 1.00 41.47 85 HIS A C 1
ATOM 711 O O . HIS A 1 85 ? -20.305 45.055 -18.347 1.00 41.47 85 HIS A O 1
ATOM 717 N N . TYR A 1 86 ? -19.837 42.935 -17.793 1.00 46.44 86 TYR A N 1
ATOM 718 C CA . TYR A 1 86 ? -20.221 43.102 -16.397 1.00 46.44 86 TYR A CA 1
ATOM 719 C C . TYR A 1 86 ? -19.017 43.651 -15.626 1.00 46.44 86 TYR A C 1
ATOM 721 O O . TYR A 1 86 ? -18.047 42.935 -15.376 1.00 46.44 86 TYR A O 1
ATOM 729 N N . GLN A 1 87 ? -19.051 44.936 -15.278 1.00 48.66 87 GLN A N 1
ATOM 730 C CA . GLN A 1 87 ? -18.134 45.491 -14.289 1.00 48.66 87 GLN A CA 1
ATOM 731 C C . GLN A 1 87 ? -18.700 45.178 -12.907 1.00 48.66 87 GLN A C 1
ATOM 733 O O . GLN A 1 87 ? -19.736 45.709 -12.517 1.00 48.66 87 GLN A O 1
ATOM 738 N N . ILE A 1 88 ? -18.039 44.279 -12.178 1.00 54.34 88 ILE A N 1
ATOM 739 C CA . ILE A 1 88 ? -18.360 44.024 -10.773 1.00 54.34 88 ILE A CA 1
ATOM 740 C C . ILE A 1 88 ? -17.990 45.299 -9.998 1.00 54.34 88 ILE A C 1
ATOM 742 O O . ILE A 1 88 ? -16.818 45.690 -10.034 1.00 54.34 88 ILE A O 1
ATOM 746 N N . PRO A 1 89 ? -18.940 45.962 -9.312 1.00 52.41 89 PRO A N 1
ATOM 747 C CA . PRO A 1 89 ? -18.620 47.096 -8.459 1.00 52.41 89 PRO A CA 1
ATOM 748 C C . PRO A 1 89 ? -17.639 46.629 -7.384 1.00 52.41 89 PRO A C 1
ATOM 750 O O . PRO A 1 89 ? -17.939 45.699 -6.633 1.00 52.41 89 PRO A O 1
ATOM 753 N N . LYS A 1 90 ? -16.462 47.256 -7.311 1.00 55.91 90 LYS A N 1
ATOM 754 C CA . LYS A 1 90 ? -15.540 47.085 -6.184 1.00 55.91 90 LYS A CA 1
ATOM 755 C C . LYS A 1 90 ? -16.158 47.773 -4.962 1.00 55.91 90 LYS A C 1
ATOM 757 O O . LYS A 1 90 ? -15.806 48.903 -4.652 1.00 55.91 90 LYS A O 1
ATOM 762 N N . GLY A 1 91 ? -17.137 47.129 -4.329 1.00 58.31 91 GLY A N 1
ATOM 763 C CA . GLY A 1 91 ? -17.502 47.464 -2.953 1.00 58.31 91 GLY A CA 1
ATOM 764 C C . GLY A 1 91 ? -16.295 47.243 -2.043 1.00 58.31 91 GLY A C 1
ATOM 765 O O . GLY A 1 91 ? -15.410 46.467 -2.418 1.00 58.31 91 GLY A O 1
ATOM 766 N N . ASP A 1 92 ? -16.261 47.947 -0.905 1.00 57.66 92 ASP A N 1
ATOM 767 C CA . ASP A 1 92 ? -15.182 47.908 0.092 1.00 57.66 92 ASP A CA 1
ATOM 768 C C . ASP A 1 92 ? -14.558 46.520 0.157 1.00 57.66 92 ASP A C 1
ATOM 770 O O . ASP A 1 92 ? -15.248 45.536 0.439 1.00 57.66 92 ASP A O 1
ATOM 774 N N . ALA A 1 93 ? -13.279 46.448 -0.215 1.00 58.38 93 ALA A N 1
ATOM 775 C CA . ALA A 1 93 ? -12.539 45.208 -0.326 1.00 58.38 93 ALA A CA 1
ATOM 776 C C . ALA A 1 93 ? -12.551 44.519 1.039 1.00 58.38 93 ALA A C 1
ATOM 778 O O . ALA A 1 93 ? -11.747 44.822 1.911 1.00 58.38 93 ALA A O 1
ATOM 779 N N . SER A 1 94 ? -13.499 43.608 1.241 1.00 65.31 94 SER A N 1
ATOM 780 C CA . SER A 1 94 ? -13.449 42.679 2.354 1.00 65.31 94 SER A CA 1
ATOM 781 C C . SER A 1 94 ? -12.160 41.892 2.176 1.00 65.31 94 SER A C 1
ATOM 783 O O . SER A 1 94 ? -12.044 41.155 1.190 1.00 65.31 94 SER A O 1
ATOM 785 N N . ASP A 1 95 ? -11.196 42.106 3.071 1.00 67.19 95 ASP A N 1
ATOM 786 C CA . ASP A 1 95 ? -9.895 41.452 3.023 1.00 67.19 95 ASP A CA 1
ATOM 787 C C . ASP A 1 95 ? -10.087 39.951 2.810 1.00 67.19 95 ASP A C 1
ATOM 789 O O . ASP A 1 95 ? -10.745 39.251 3.589 1.00 67.19 95 ASP A O 1
ATOM 793 N N . LEU A 1 96 ? -9.562 39.457 1.687 1.00 68.25 96 LEU A N 1
ATOM 794 C CA . LEU A 1 96 ? -9.594 38.035 1.389 1.00 68.25 96 LEU A CA 1
ATOM 795 C C . LEU A 1 96 ? -8.795 37.319 2.474 1.00 68.25 96 LEU A C 1
ATOM 797 O O . LEU A 1 96 ? -7.678 37.726 2.789 1.00 68.25 96 LEU A O 1
ATOM 801 N N . LYS A 1 97 ? -9.355 36.238 3.029 1.00 76.44 97 LYS A N 1
ATOM 802 C CA . LYS A 1 97 ? -8.650 35.415 4.016 1.00 76.44 97 LYS A CA 1
ATOM 803 C C . LYS A 1 97 ? -7.332 34.941 3.407 1.00 76.44 97 LYS A C 1
ATOM 805 O O . LYS A 1 97 ? -7.328 34.125 2.486 1.00 76.44 97 LYS A O 1
ATOM 810 N N . THR A 1 98 ? -6.222 35.469 3.907 1.00 78.81 98 THR A N 1
ATOM 811 C CA . THR A 1 98 ? -4.886 35.046 3.505 1.00 78.81 98 THR A CA 1
ATOM 812 C C . THR A 1 98 ? -4.553 33.749 4.239 1.00 78.81 98 THR A C 1
ATOM 814 O O . THR A 1 98 ? -4.741 33.622 5.447 1.00 78.81 98 THR A O 1
ATOM 817 N N . CYS A 1 99 ? -4.093 32.739 3.505 1.00 70.81 99 CYS A N 1
ATOM 818 C CA . CYS A 1 99 ? -3.504 31.547 4.106 1.00 70.81 99 CYS A CA 1
ATOM 819 C C . CYS A 1 99 ? -1.994 31.764 4.201 1.00 70.81 99 CYS A C 1
ATOM 821 O O . CYS A 1 99 ? -1.392 32.213 3.229 1.00 70.81 99 CYS A O 1
ATOM 823 N N . SER A 1 100 ? -1.386 31.412 5.339 1.00 77.50 100 SER A N 1
ATOM 824 C CA . SER A 1 100 ? 0.069 31.526 5.544 1.00 77.50 100 SER A CA 1
ATOM 825 C C . SER A 1 100 ? 0.873 30.768 4.471 1.00 77.50 100 SER A C 1
ATOM 827 O O . SER A 1 100 ? 1.933 31.222 4.050 1.00 77.50 100 SER A O 1
ATOM 829 N N . ASN A 1 101 ? 0.331 29.659 3.949 1.00 81.00 101 ASN A N 1
ATOM 830 C CA . ASN A 1 101 ? 0.970 28.859 2.904 1.00 81.00 101 ASN A CA 1
ATOM 831 C C . ASN A 1 101 ? -0.028 28.450 1.799 1.00 81.00 101 ASN A C 1
ATOM 833 O O . ASN A 1 101 ? -0.596 27.355 1.851 1.00 81.00 101 ASN A O 1
ATOM 837 N N . PRO A 1 102 ? -0.313 29.327 0.819 1.00 81.12 102 PRO A N 1
ATOM 838 C CA . PRO A 1 102 ? -1.208 28.999 -0.280 1.00 81.12 102 PRO A CA 1
ATOM 839 C C . PRO A 1 102 ? -0.499 28.091 -1.293 1.00 81.12 102 PRO A C 1
ATOM 841 O O . PRO A 1 102 ? 0.672 28.290 -1.625 1.00 81.12 102 PRO A O 1
ATOM 844 N N . TRP A 1 103 ? -1.222 27.112 -1.844 1.00 82.12 103 TRP A N 1
ATOM 845 C CA . TRP A 1 103 ? -0.700 26.326 -2.961 1.00 82.12 103 TRP A CA 1
ATOM 846 C C . TRP A 1 103 ? -0.400 27.248 -4.148 1.00 82.12 103 TRP A C 1
ATOM 848 O O . TRP A 1 103 ? -1.261 28.005 -4.598 1.00 82.12 103 TRP A O 1
ATOM 858 N N . THR A 1 104 ? 0.827 27.177 -4.663 1.00 78.25 104 THR A N 1
ATOM 859 C CA . THR A 1 104 ? 1.274 27.973 -5.809 1.00 78.25 104 THR A CA 1
ATOM 860 C C . THR A 1 104 ? 1.560 27.059 -7.003 1.00 78.25 104 THR A C 1
ATOM 862 O O . THR A 1 104 ? 2.379 26.139 -6.890 1.00 78.25 104 THR A O 1
ATOM 865 N N . PRO A 1 105 ? 0.916 27.279 -8.165 1.00 79.44 105 PRO A N 1
ATOM 866 C CA . PRO A 1 105 ? 1.204 26.505 -9.365 1.00 79.44 105 PRO A CA 1
ATOM 867 C C . PRO A 1 105 ? 2.623 26.798 -9.857 1.00 79.44 105 PRO A C 1
ATOM 869 O O . PRO A 1 105 ? 3.113 27.921 -9.738 1.00 79.44 105 PRO A O 1
ATOM 872 N N . SER A 1 106 ? 3.278 25.803 -10.464 1.00 74.69 106 SER A N 1
ATOM 873 C CA . SER A 1 106 ? 4.673 25.925 -10.916 1.00 74.69 106 SER A CA 1
ATOM 874 C C . SER A 1 106 ? 4.912 27.099 -11.873 1.00 74.69 106 SER A C 1
ATOM 876 O O . SER A 1 106 ? 5.977 27.703 -11.827 1.00 74.69 106 SER A O 1
ATOM 878 N N . CYS A 1 107 ? 3.921 27.482 -12.686 1.00 75.12 107 CYS A N 1
ATOM 879 C CA . CYS A 1 107 ? 4.018 28.641 -13.580 1.00 75.12 107 CYS A CA 1
ATOM 880 C C . CYS A 1 107 ? 4.107 29.991 -12.844 1.00 75.12 107 CYS A C 1
ATOM 882 O O . CYS A 1 107 ? 4.660 30.941 -13.388 1.00 75.12 107 CYS A O 1
ATOM 884 N N . LEU A 1 108 ? 3.599 30.077 -11.609 1.00 70.88 108 LEU A N 1
ATOM 885 C CA . LEU A 1 108 ? 3.640 31.281 -10.772 1.00 70.88 108 LEU A CA 1
ATOM 886 C C . LEU A 1 108 ? 4.801 31.271 -9.768 1.00 70.88 108 LEU A C 1
ATOM 888 O O . LEU A 1 108 ? 5.010 32.258 -9.069 1.00 70.88 108 LEU A O 1
ATOM 892 N N . LYS A 1 109 ? 5.590 30.188 -9.708 1.00 68.44 109 LYS A N 1
ATOM 893 C CA . LYS A 1 109 ? 6.769 30.092 -8.829 1.00 68.44 109 LYS A CA 1
ATOM 894 C C . LYS A 1 109 ? 7.982 30.898 -9.328 1.00 68.44 109 LYS A C 1
ATOM 896 O O . LYS A 1 109 ? 9.006 30.942 -8.651 1.00 68.44 109 LYS A O 1
ATOM 901 N N . GLY A 1 110 ? 7.879 31.587 -10.467 1.00 59.56 110 GLY A N 1
ATOM 902 C CA . GLY A 1 110 ? 8.937 32.453 -10.994 1.00 59.56 110 GLY A CA 1
ATOM 903 C C . GLY A 1 110 ? 8.970 33.846 -10.347 1.00 59.56 110 GLY A C 1
ATOM 904 O O . GLY A 1 110 ? 8.022 34.609 -10.504 1.00 59.56 110 GLY A O 1
ATOM 905 N N . LYS A 1 111 ? 10.110 34.179 -9.712 1.00 50.34 111 LYS A N 1
ATOM 906 C CA . LYS A 1 111 ? 10.564 35.461 -9.100 1.00 50.34 111 LYS A CA 1
ATOM 907 C C . LYS A 1 111 ? 10.479 35.636 -7.574 1.00 50.34 111 LYS A C 1
ATOM 909 O O . LYS A 1 111 ? 11.044 36.608 -7.087 1.00 50.34 111 LYS A O 1
ATOM 914 N N . ARG A 1 112 ? 9.869 34.732 -6.796 1.00 48.88 112 ARG A N 1
ATOM 915 C CA . ARG A 1 112 ? 9.847 34.857 -5.312 1.00 48.88 112 ARG A CA 1
ATOM 916 C C . ARG A 1 112 ? 10.522 33.734 -4.521 1.00 48.88 112 ARG A C 1
ATOM 918 O O . ARG A 1 112 ? 10.542 33.805 -3.301 1.00 48.88 112 ARG A O 1
ATOM 925 N N . ALA A 1 113 ? 11.113 32.741 -5.178 1.00 49.09 113 ALA A N 1
ATOM 926 C CA . ALA A 1 113 ? 11.819 31.660 -4.495 1.00 49.09 113 ALA A CA 1
ATOM 927 C C . ALA A 1 113 ? 13.319 31.715 -4.810 1.00 49.09 113 ALA A C 1
ATOM 929 O O . ALA A 1 113 ? 13.833 30.919 -5.590 1.00 49.09 113 ALA A O 1
ATOM 930 N N . HIS A 1 114 ? 14.018 32.678 -4.210 1.00 44.59 114 HIS A N 1
ATOM 931 C CA . HIS A 1 114 ? 15.453 32.557 -3.983 1.00 44.59 114 HIS A CA 1
ATOM 932 C C . HIS A 1 114 ? 15.693 32.473 -2.479 1.00 44.59 114 HIS A C 1
ATOM 934 O O . HIS A 1 114 ? 15.947 33.483 -1.839 1.00 44.59 114 HIS A O 1
ATOM 940 N N . CYS A 1 115 ? 15.522 31.268 -1.935 1.00 42.66 115 CYS A N 1
ATOM 941 C CA . CYS A 1 115 ? 16.188 30.771 -0.731 1.00 42.66 115 CYS A CA 1
ATOM 942 C C . CYS A 1 115 ? 15.603 29.401 -0.379 1.00 42.66 115 CYS A C 1
ATOM 944 O O . CYS A 1 115 ? 14.588 29.283 0.293 1.00 42.66 115 CYS A O 1
ATOM 946 N N . GLN A 1 116 ? 16.240 28.354 -0.878 1.00 46.97 116 GLN A N 1
ATOM 947 C CA . GLN A 1 116 ? 16.576 27.176 -0.088 1.00 46.97 116 GLN A CA 1
ATOM 948 C C . GLN A 1 116 ? 17.490 26.350 -0.975 1.00 46.97 116 GLN A C 1
ATOM 950 O O . GLN A 1 116 ? 17.122 25.938 -2.074 1.00 46.97 116 GLN A O 1
ATOM 955 N N . THR A 1 117 ? 18.719 26.191 -0.508 1.00 44.28 117 THR A N 1
ATOM 956 C CA . THR A 1 117 ? 19.687 25.193 -0.945 1.00 44.28 117 THR A CA 1
ATOM 957 C C . THR A 1 117 ? 19.081 23.803 -0.736 1.00 44.28 117 THR A C 1
ATOM 959 O O . THR A 1 117 ? 19.459 23.082 0.179 1.00 44.28 117 THR A O 1
ATOM 962 N N . SER A 1 118 ? 18.071 23.449 -1.531 1.00 54.00 118 SER A N 1
ATOM 963 C CA . SER A 1 118 ? 17.635 22.070 -1.676 1.00 54.00 118 SER A CA 1
ATOM 964 C C . SER A 1 118 ? 18.766 21.367 -2.404 1.00 54.00 118 SER A C 1
ATOM 966 O O . SER A 1 118 ? 19.196 21.802 -3.477 1.00 54.00 118 SER A O 1
ATOM 968 N N . ASN A 1 119 ? 19.305 20.340 -1.759 1.00 74.69 119 ASN A N 1
ATOM 969 C CA . ASN A 1 119 ? 20.301 19.464 -2.339 1.00 74.69 119 ASN A CA 1
ATOM 970 C C . ASN A 1 119 ? 19.810 19.057 -3.742 1.00 74.69 119 ASN A C 1
ATOM 972 O O . ASN A 1 119 ? 18.679 18.591 -3.875 1.00 74.69 119 ASN A O 1
ATOM 976 N N . TYR A 1 120 ? 20.599 19.297 -4.796 1.00 81.06 120 TYR A N 1
ATOM 977 C CA . TYR A 1 120 ? 20.170 19.099 -6.192 1.00 81.06 120 TYR A CA 1
ATOM 978 C C . TYR A 1 120 ? 19.533 17.713 -6.405 1.00 81.06 120 TYR A C 1
ATOM 980 O O . TYR A 1 120 ? 18.525 17.577 -7.100 1.00 81.06 120 TYR A O 1
ATOM 988 N N . ASP A 1 121 ? 20.057 16.697 -5.716 1.00 82.38 121 ASP A N 1
ATOM 989 C CA . ASP A 1 121 ? 19.537 15.332 -5.742 1.00 82.38 121 ASP A CA 1
ATOM 990 C C . ASP A 1 121 ? 18.152 15.147 -5.112 1.00 82.38 121 ASP A C 1
ATOM 992 O O . ASP A 1 121 ? 17.390 14.275 -5.551 1.00 82.38 121 ASP A O 1
ATOM 996 N N . GLU A 1 122 ? 17.806 15.949 -4.110 1.00 86.62 122 GLU A N 1
ATOM 997 C CA . GLU A 1 122 ? 16.501 15.941 -3.449 1.00 86.62 122 GLU A CA 1
ATOM 998 C C . GLU A 1 122 ? 15.448 16.619 -4.328 1.00 86.62 122 GLU A C 1
ATOM 1000 O O . GLU A 1 122 ? 14.382 16.048 -4.556 1.00 86.62 122 GLU A O 1
ATOM 1005 N N . ALA A 1 123 ? 15.792 17.749 -4.953 1.00 87.38 123 ALA A N 1
ATOM 1006 C CA . ALA A 1 123 ? 14.936 18.395 -5.948 1.00 87.38 123 ALA A CA 1
ATOM 1007 C C . ALA A 1 123 ? 14.636 17.467 -7.144 1.00 87.38 123 ALA A C 1
ATOM 1009 O O . ALA A 1 123 ? 13.491 17.375 -7.594 1.00 87.38 123 ALA A O 1
ATOM 1010 N N . GLN A 1 124 ? 15.642 16.727 -7.626 1.00 88.12 124 GLN A N 1
ATOM 1011 C CA . GLN A 1 124 ? 15.456 15.702 -8.661 1.00 88.12 124 GLN A CA 1
ATOM 1012 C C . GLN A 1 124 ? 14.560 14.551 -8.182 1.00 88.12 124 GLN A C 1
ATOM 1014 O O . GLN A 1 124 ? 13.704 14.071 -8.927 1.00 88.12 124 GLN A O 1
ATOM 1019 N N . THR A 1 125 ? 14.716 14.127 -6.925 1.00 90.12 125 THR A N 1
ATOM 1020 C CA . THR A 1 125 ? 13.865 13.093 -6.320 1.00 90.12 125 THR A CA 1
ATOM 1021 C C . THR A 1 125 ? 12.406 13.548 -6.261 1.00 90.12 125 THR A C 1
ATOM 1023 O O . THR A 1 125 ? 11.530 12.828 -6.735 1.00 90.12 125 THR A O 1
ATOM 1026 N N . GLU A 1 126 ? 12.133 14.770 -5.798 1.00 90.75 126 GLU A N 1
ATOM 1027 C CA . GLU A 1 126 ? 10.777 15.326 -5.798 1.00 90.75 126 GLU A CA 1
ATOM 1028 C C . GLU A 1 126 ? 10.167 15.423 -7.200 1.00 90.75 126 GLU A C 1
ATOM 1030 O O . GLU A 1 126 ? 8.960 15.236 -7.373 1.00 90.75 126 GLU A O 1
ATOM 1035 N N . GLU A 1 127 ? 10.965 15.773 -8.209 1.00 91.44 127 GLU A N 1
ATOM 1036 C CA . GLU A 1 127 ? 10.487 15.854 -9.587 1.00 91.44 127 GLU A CA 1
ATOM 1037 C C . GLU A 1 127 ? 10.061 14.475 -10.106 1.00 91.44 127 GLU A C 1
ATOM 1039 O O . GLU A 1 127 ? 8.990 14.346 -10.709 1.00 91.44 127 GLU A O 1
ATOM 1044 N N . ILE A 1 128 ? 10.854 13.438 -9.818 1.00 92.94 128 ILE A N 1
ATOM 1045 C CA . ILE A 1 128 ? 10.515 12.045 -10.127 1.00 92.94 128 ILE A CA 1
ATOM 1046 C C . ILE A 1 128 ? 9.231 11.646 -9.400 1.00 92.94 128 ILE A C 1
ATOM 1048 O O . ILE A 1 128 ? 8.319 11.122 -10.038 1.00 92.94 128 ILE A O 1
ATOM 1052 N N . GLU A 1 129 ? 9.097 11.956 -8.109 1.00 93.50 129 GLU A N 1
ATOM 1053 C CA . GLU A 1 129 ? 7.873 11.664 -7.363 1.00 93.50 129 GLU A CA 1
ATOM 1054 C C . GLU A 1 129 ? 6.641 12.363 -7.959 1.00 93.50 129 GLU A C 1
ATOM 1056 O O . GLU A 1 129 ? 5.572 11.762 -8.077 1.00 93.50 129 GLU A O 1
ATOM 1061 N N . LYS A 1 130 ? 6.766 13.638 -8.353 1.00 92.81 130 LYS A N 1
ATOM 1062 C CA . LYS A 1 130 ? 5.680 14.406 -8.987 1.00 92.81 130 LYS A CA 1
ATOM 1063 C C . LYS A 1 130 ? 5.279 13.786 -10.325 1.00 92.81 130 LYS A C 1
ATOM 1065 O O . LYS A 1 130 ? 4.083 13.629 -10.585 1.00 92.81 130 LYS A O 1
ATOM 1070 N N . LYS A 1 131 ? 6.253 13.399 -11.158 1.00 93.44 131 LYS A N 1
ATOM 1071 C CA . LYS A 1 131 ? 6.006 12.703 -12.433 1.00 93.44 131 LYS A CA 1
ATOM 1072 C C . LYS A 1 131 ? 5.337 11.351 -12.200 1.00 93.44 131 LYS A C 1
ATOM 1074 O O . LYS A 1 131 ? 4.325 11.067 -12.833 1.00 93.44 131 LYS A O 1
ATOM 1079 N N . PHE A 1 132 ? 5.837 10.568 -11.249 1.00 94.81 132 PHE A N 1
ATOM 1080 C CA . PHE A 1 132 ? 5.294 9.258 -10.909 1.00 94.81 132 PHE A CA 1
ATOM 1081 C C . PHE A 1 132 ? 3.842 9.352 -10.416 1.00 94.81 132 PHE A C 1
ATOM 1083 O O . PHE A 1 132 ? 2.964 8.696 -10.974 1.00 94.81 132 PHE A O 1
ATOM 1090 N N . ARG A 1 133 ? 3.541 10.262 -9.474 1.00 94.69 133 ARG A N 1
ATOM 1091 C CA . ARG A 1 133 ? 2.161 10.540 -9.022 1.00 94.69 133 ARG A CA 1
ATOM 1092 C C . ARG A 1 133 ? 1.253 10.973 -10.177 1.00 94.69 133 ARG A C 1
ATOM 1094 O O . ARG A 1 133 ? 0.116 10.522 -10.265 1.00 94.69 133 ARG A O 1
ATOM 1101 N N . SER A 1 134 ? 1.748 11.828 -11.075 1.00 94.25 134 SER A N 1
ATOM 1102 C CA . SER A 1 134 ? 0.998 12.285 -12.255 1.00 94.25 134 SER A CA 1
ATOM 1103 C C . SER A 1 134 ? 0.638 11.135 -13.201 1.00 94.25 134 SER A C 1
ATOM 1105 O O . SER A 1 134 ? -0.475 11.111 -13.725 1.00 94.25 134 SER A O 1
ATOM 1107 N N . ILE A 1 135 ? 1.546 10.172 -13.390 1.00 93.25 135 ILE A N 1
ATOM 1108 C CA . ILE A 1 135 ? 1.290 8.972 -14.195 1.00 93.25 135 ILE A CA 1
ATOM 1109 C C . ILE A 1 135 ? 0.258 8.072 -13.505 1.00 93.25 135 ILE A C 1
ATOM 1111 O O . ILE A 1 135 ? -0.740 7.721 -14.131 1.00 93.25 135 ILE A O 1
ATOM 1115 N N . LEU A 1 136 ? 0.441 7.766 -12.214 1.00 93.81 136 LEU A N 1
ATOM 1116 C CA . LEU A 1 136 ? -0.497 6.923 -11.460 1.00 93.81 136 LEU A CA 1
ATOM 1117 C C . LEU A 1 136 ? -1.912 7.516 -11.394 1.00 93.81 136 LEU A C 1
ATOM 1119 O O . LEU A 1 136 ? -2.881 6.772 -11.389 1.00 93.81 136 LEU A O 1
ATOM 1123 N N . ASN A 1 137 ? -2.059 8.843 -11.392 1.00 94.50 137 ASN A N 1
ATOM 1124 C CA . ASN A 1 137 ? -3.373 9.498 -11.427 1.00 94.50 137 ASN A CA 1
ATOM 1125 C C . ASN A 1 137 ? -4.121 9.325 -12.759 1.00 94.50 137 ASN A C 1
ATOM 1127 O O . ASN A 1 137 ? -5.325 9.557 -12.812 1.00 94.50 137 ASN A O 1
ATOM 1131 N N . LYS A 1 138 ? -3.416 8.994 -13.844 1.00 93.12 138 LYS A N 1
ATOM 1132 C CA . LYS A 1 138 ? -3.988 8.850 -15.193 1.00 93.12 138 LYS A CA 1
ATOM 1133 C C . LYS A 1 138 ? -4.207 7.394 -15.582 1.00 93.12 138 LYS A C 1
ATOM 1135 O O . LYS A 1 138 ? -4.580 7.132 -16.724 1.00 93.12 138 LYS A O 1
ATOM 1140 N N . ILE A 1 139 ? -3.915 6.473 -14.671 1.00 90.88 139 ILE A N 1
ATOM 1141 C CA . ILE A 1 139 ? -3.842 5.062 -14.986 1.00 90.88 139 ILE A CA 1
ATOM 1142 C C . ILE A 1 139 ? -5.234 4.467 -15.177 1.00 90.88 139 ILE A C 1
ATOM 1144 O O . ILE A 1 139 ? -6.114 4.599 -14.331 1.00 90.88 139 ILE A O 1
ATOM 1148 N N . THR A 1 140 ? -5.433 3.824 -16.319 1.00 90.56 140 THR A N 1
ATOM 1149 C CA . THR A 1 140 ? -6.642 3.086 -16.670 1.00 90.56 140 THR A CA 1
ATOM 1150 C C . THR A 1 140 ? -6.242 1.795 -17.380 1.00 90.56 140 THR A C 1
ATOM 1152 O O . THR A 1 140 ? -5.159 1.734 -17.965 1.00 90.56 140 THR A O 1
ATOM 1155 N N . PRO A 1 141 ? -7.103 0.759 -17.388 1.00 88.25 141 PRO A N 1
ATOM 1156 C CA . PRO A 1 141 ? -6.837 -0.482 -18.119 1.00 88.25 141 PRO A CA 1
ATOM 1157 C C . PRO A 1 141 ? -6.421 -0.260 -19.585 1.00 88.25 141 PRO A C 1
ATOM 1159 O O . PRO A 1 141 ? -5.569 -0.976 -20.099 1.00 88.25 141 PRO A O 1
ATOM 1162 N N . GLU A 1 142 ? -6.978 0.764 -20.236 1.00 89.75 142 GLU A N 1
ATOM 1163 C CA . GLU A 1 142 ? -6.749 1.082 -21.651 1.00 89.75 142 GLU A CA 1
ATOM 1164 C C . GLU A 1 142 ? -5.359 1.671 -21.929 1.00 89.75 142 GLU A C 1
ATOM 1166 O O . GLU A 1 142 ? -4.784 1.440 -22.990 1.00 89.75 142 GLU A O 1
ATOM 1171 N N . ASN A 1 143 ? -4.802 2.439 -20.988 1.00 91.25 143 ASN A N 1
ATOM 1172 C CA . ASN A 1 143 ? -3.535 3.152 -21.165 1.00 91.25 143 ASN A CA 1
ATOM 1173 C C . ASN A 1 143 ? -2.396 2.599 -20.283 1.00 91.25 143 ASN A C 1
ATOM 1175 O O . ASN A 1 143 ? -1.331 3.214 -20.194 1.00 91.25 143 ASN A O 1
ATOM 1179 N N . MET A 1 144 ? -2.583 1.416 -19.684 1.00 91.38 144 MET A N 1
ATOM 1180 C CA . MET A 1 144 ? -1.610 0.753 -18.805 1.00 91.38 144 MET A CA 1
ATOM 1181 C C . MET A 1 144 ? -0.215 0.638 -19.408 1.00 91.38 144 MET A C 1
ATOM 1183 O O . MET A 1 144 ? 0.765 1.070 -18.803 1.00 91.38 144 MET A O 1
ATOM 1187 N N . VAL A 1 145 ? -0.120 0.050 -20.600 1.00 92.25 145 VAL A N 1
ATOM 1188 C CA . VAL A 1 145 ? 1.154 -0.253 -21.261 1.00 92.25 145 VAL A CA 1
ATOM 1189 C C . VAL A 1 145 ? 1.965 1.021 -21.550 1.00 92.25 145 VAL A C 1
ATOM 1191 O O . VAL A 1 145 ? 3.108 1.105 -21.091 1.00 92.25 145 VAL A O 1
ATOM 1194 N N . PRO A 1 146 ? 1.426 2.060 -22.226 1.00 94.06 146 PRO A N 1
ATOM 1195 C CA . PRO A 1 146 ? 2.204 3.271 -22.499 1.00 94.06 146 PRO A CA 1
ATOM 1196 C C . PRO A 1 146 ? 2.587 4.047 -21.229 1.00 94.06 146 PRO A C 1
ATOM 1198 O O . PRO A 1 146 ? 3.681 4.618 -21.160 1.00 94.06 146 PRO A O 1
ATOM 1201 N N . LEU A 1 147 ? 1.731 4.057 -20.201 1.00 93.06 147 LEU A N 1
ATOM 1202 C CA . LEU A 1 147 ? 2.056 4.701 -18.926 1.00 93.06 147 LEU A CA 1
ATOM 1203 C C . LEU A 1 147 ? 3.128 3.931 -18.147 1.00 93.06 147 LEU A C 1
ATOM 1205 O O . LEU A 1 147 ? 4.023 4.550 -17.573 1.00 93.06 147 LEU A O 1
ATOM 1209 N N . THR A 1 148 ? 3.096 2.600 -18.187 1.00 92.88 148 THR A N 1
ATOM 1210 C CA . THR A 1 148 ? 4.126 1.757 -17.568 1.00 92.88 148 THR A CA 1
ATOM 1211 C C . THR A 1 148 ? 5.472 1.964 -18.253 1.00 92.88 148 THR A C 1
ATOM 1213 O O . THR A 1 148 ? 6.461 2.215 -17.576 1.00 92.88 148 THR A O 1
ATOM 1216 N N . ASN A 1 149 ? 5.514 2.025 -19.586 1.00 92.88 149 ASN A N 1
ATOM 1217 C CA . ASN A 1 149 ? 6.737 2.370 -20.320 1.00 92.88 149 ASN A CA 1
ATOM 1218 C C . ASN A 1 149 ? 7.280 3.754 -19.932 1.00 92.88 149 ASN A C 1
ATOM 1220 O O . ASN A 1 149 ? 8.490 3.937 -19.788 1.00 92.88 149 ASN A O 1
ATOM 1224 N N . SER A 1 150 ? 6.389 4.720 -19.687 1.00 93.38 150 SER A N 1
ATOM 1225 C CA . SER A 1 150 ? 6.782 6.040 -19.183 1.00 93.38 150 SER A CA 1
ATOM 1226 C C . SER A 1 150 ? 7.415 5.949 -17.789 1.00 93.38 150 SER A C 1
ATOM 1228 O O . SER A 1 150 ? 8.425 6.604 -17.547 1.00 93.38 150 SER A O 1
ATOM 1230 N N . ILE A 1 151 ? 6.891 5.102 -16.893 1.00 92.38 151 ILE A N 1
ATOM 1231 C CA . ILE A 1 151 ? 7.486 4.828 -15.570 1.00 92.38 151 ILE A CA 1
ATOM 1232 C C . ILE A 1 151 ? 8.858 4.168 -15.721 1.00 92.38 151 ILE A C 1
ATOM 1234 O O . ILE A 1 151 ? 9.823 4.601 -15.094 1.00 92.38 151 ILE A O 1
ATOM 1238 N N . LEU A 1 152 ? 8.966 3.161 -16.589 1.00 90.62 152 LEU A N 1
ATOM 1239 C CA . LEU A 1 152 ? 10.221 2.467 -16.864 1.00 90.62 152 LEU A CA 1
ATOM 1240 C C . LEU A 1 152 ? 11.277 3.402 -17.465 1.00 90.62 152 LEU A C 1
ATOM 1242 O O . LEU A 1 152 ? 12.465 3.150 -17.289 1.00 90.62 152 LEU A O 1
ATOM 1246 N N . SER A 1 153 ? 10.889 4.489 -18.132 1.00 90.88 153 SER A N 1
ATOM 1247 C CA . SER A 1 153 ? 11.835 5.482 -18.658 1.00 90.88 153 SER A CA 1
ATOM 1248 C C . SER A 1 153 ? 12.402 6.443 -17.598 1.00 90.88 153 SER A C 1
ATOM 1250 O O . SER A 1 153 ? 13.363 7.158 -17.881 1.00 90.88 153 SER A O 1
ATOM 1252 N N . LEU A 1 154 ? 11.849 6.471 -16.377 1.00 89.50 154 LEU A N 1
ATOM 1253 C CA . LEU A 1 154 ? 12.321 7.361 -15.311 1.00 89.50 154 LEU A CA 1
ATOM 1254 C C . LEU A 1 154 ? 13.704 6.932 -14.787 1.00 89.50 154 LEU A C 1
ATOM 1256 O O . LEU A 1 154 ? 13.995 5.745 -14.621 1.00 89.50 154 LEU A O 1
ATOM 1260 N N . SER A 1 155 ? 14.548 7.917 -14.473 1.00 82.25 155 SER A N 1
ATOM 1261 C CA . SER A 1 155 ? 15.923 7.749 -13.979 1.00 82.25 155 SER A CA 1
ATOM 1262 C C . SER A 1 155 ? 15.978 7.437 -12.476 1.00 82.25 155 SER A C 1
ATOM 1264 O O . SER A 1 155 ? 16.463 8.218 -11.648 1.00 82.25 155 SER A O 1
ATOM 1266 N N . ILE A 1 156 ? 15.452 6.270 -12.103 1.00 83.25 156 ILE A N 1
ATOM 1267 C CA . ILE A 1 156 ? 15.464 5.775 -10.723 1.00 83.25 156 ILE A CA 1
ATOM 1268 C C . ILE A 1 156 ? 16.821 5.116 -10.440 1.00 83.25 156 ILE A C 1
ATOM 1270 O O . ILE A 1 156 ? 16.968 3.902 -10.501 1.00 83.25 156 ILE A O 1
ATOM 1274 N N . ASN A 1 157 ? 17.830 5.946 -10.177 1.00 82.88 157 ASN A N 1
ATOM 1275 C CA . ASN A 1 157 ? 19.222 5.489 -10.081 1.00 82.88 157 ASN A CA 1
ATOM 1276 C C . ASN A 1 157 ? 19.674 5.186 -8.641 1.00 82.88 157 ASN A C 1
ATOM 1278 O O . ASN A 1 157 ? 20.727 4.589 -8.452 1.00 82.88 157 ASN A O 1
ATOM 1282 N N . THR A 1 158 ? 18.916 5.609 -7.623 1.00 86.75 158 THR A N 1
ATOM 1283 C CA . THR A 1 158 ? 19.292 5.468 -6.206 1.00 86.75 158 THR A CA 1
ATOM 1284 C C . THR A 1 158 ? 18.266 4.648 -5.430 1.00 86.75 158 THR A C 1
ATOM 1286 O O . THR A 1 158 ? 17.066 4.726 -5.698 1.00 86.75 158 THR A O 1
ATOM 1289 N N . ASP A 1 159 ? 18.734 3.912 -4.416 1.00 87.62 159 ASP A N 1
ATOM 1290 C CA . ASP A 1 159 ? 17.878 3.127 -3.509 1.00 87.62 159 ASP A CA 1
ATOM 1291 C C . ASP A 1 159 ? 16.830 4.014 -2.815 1.00 87.62 159 ASP A C 1
ATOM 1293 O O . ASP A 1 159 ? 15.658 3.657 -2.723 1.00 87.62 159 ASP A O 1
ATOM 1297 N N . HIS A 1 160 ? 17.224 5.232 -2.425 1.00 89.75 160 HIS A N 1
ATOM 1298 C C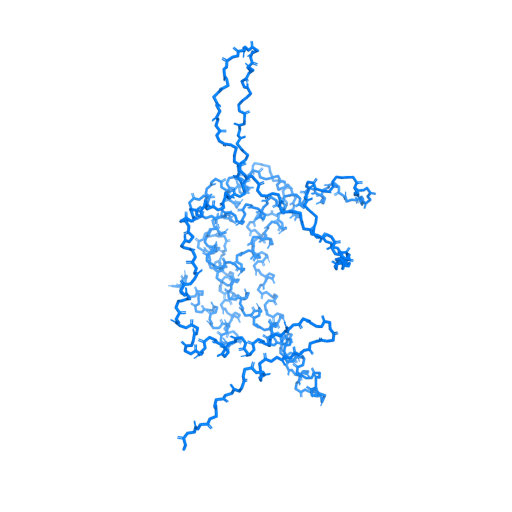A . HIS A 1 160 ? 16.320 6.220 -1.835 1.00 89.75 160 HIS A CA 1
ATOM 1299 C C . HIS A 1 160 ? 15.156 6.586 -2.772 1.00 89.75 160 HIS A C 1
ATOM 1301 O O . HIS A 1 160 ? 13.999 6.566 -2.355 1.00 89.75 160 HIS A O 1
ATOM 1307 N N . ARG A 1 161 ? 15.435 6.876 -4.054 1.00 90.69 161 ARG A N 1
ATOM 1308 C CA . ARG A 1 161 ? 14.388 7.181 -5.046 1.00 90.69 161 ARG A CA 1
ATOM 1309 C C . ARG A 1 161 ? 13.475 5.979 -5.269 1.00 90.69 161 ARG A C 1
ATOM 1311 O O . ARG A 1 161 ? 12.264 6.152 -5.376 1.00 90.69 161 ARG A O 1
ATOM 1318 N N . LEU A 1 162 ? 14.046 4.776 -5.310 1.00 90.94 162 LEU A N 1
ATOM 1319 C CA . LEU A 1 162 ? 13.284 3.548 -5.512 1.00 90.94 162 LEU A CA 1
ATOM 1320 C C . LEU A 1 162 ? 12.309 3.290 -4.358 1.00 90.94 162 LEU A C 1
ATOM 1322 O O . LEU A 1 162 ? 11.129 3.054 -4.607 1.00 90.94 162 LEU A O 1
ATOM 1326 N N . LYS A 1 163 ? 12.768 3.443 -3.110 1.00 91.50 163 LYS A N 1
ATOM 1327 C CA . LYS A 1 163 ? 11.921 3.360 -1.909 1.00 91.50 163 LYS A CA 1
ATOM 1328 C C . LYS A 1 163 ? 10.765 4.359 -1.951 1.00 91.50 163 LYS A C 1
ATOM 1330 O O . LYS A 1 163 ? 9.619 3.956 -1.800 1.00 91.50 163 LYS A O 1
ATOM 1335 N N . LYS A 1 164 ? 11.028 5.631 -2.275 1.00 92.62 164 LYS A N 1
ATOM 1336 C CA . LYS A 1 164 ? 9.973 6.659 -2.397 1.00 92.62 164 LYS A CA 1
ATOM 1337 C C . LYS A 1 164 ? 8.929 6.324 -3.463 1.00 92.62 164 LYS A C 1
ATOM 1339 O O . LYS A 1 164 ? 7.736 6.531 -3.251 1.00 92.62 164 LYS A O 1
ATOM 1344 N N . VAL A 1 165 ? 9.363 5.805 -4.610 1.00 93.94 165 VAL A N 1
ATOM 1345 C CA . VAL A 1 165 ? 8.463 5.375 -5.690 1.00 93.94 165 VAL A CA 1
ATOM 1346 C C . VAL A 1 165 ? 7.584 4.207 -5.232 1.00 93.94 165 VAL A C 1
ATOM 1348 O O . VAL A 1 165 ? 6.370 4.244 -5.441 1.00 93.94 165 VAL A O 1
ATOM 1351 N N . ILE A 1 166 ? 8.170 3.217 -4.553 1.00 94.06 166 ILE A N 1
ATOM 1352 C CA . ILE A 1 166 ? 7.441 2.090 -3.958 1.00 94.06 166 ILE A CA 1
ATOM 1353 C C . ILE A 1 166 ? 6.421 2.594 -2.928 1.00 94.06 166 ILE A C 1
ATOM 1355 O O . ILE A 1 166 ? 5.248 2.228 -3.002 1.00 94.06 166 ILE A O 1
ATOM 1359 N N . ASP A 1 167 ? 6.819 3.498 -2.032 1.00 93.75 167 ASP A N 1
ATOM 1360 C CA . ASP A 1 167 ? 5.933 4.054 -1.008 1.00 93.75 167 ASP A CA 1
ATOM 1361 C C . ASP A 1 167 ? 4.701 4.729 -1.611 1.00 93.75 167 ASP A C 1
ATOM 1363 O O . ASP A 1 167 ? 3.577 4.482 -1.164 1.00 93.75 167 ASP A O 1
ATOM 1367 N N . ILE A 1 168 ? 4.899 5.542 -2.655 1.00 94.94 168 ILE A N 1
ATOM 1368 C CA . ILE A 1 168 ? 3.812 6.205 -3.385 1.00 94.94 168 ILE A CA 1
ATOM 1369 C C . ILE A 1 168 ? 2.884 5.175 -4.029 1.00 94.94 168 ILE A C 1
ATOM 1371 O O . ILE A 1 168 ? 1.663 5.331 -3.958 1.00 94.94 168 ILE A O 1
ATOM 1375 N N . LEU A 1 169 ? 3.443 4.137 -4.656 1.00 95.50 169 LEU A N 1
ATOM 1376 C CA . LEU A 1 169 ? 2.666 3.102 -5.333 1.00 95.50 169 LEU A CA 1
ATOM 1377 C C . LEU A 1 169 ? 1.765 2.370 -4.342 1.00 95.50 169 LEU A C 1
ATOM 1379 O O . LEU A 1 169 ? 0.563 2.259 -4.566 1.00 95.50 169 LEU A O 1
ATOM 1383 N N . PHE A 1 170 ? 2.316 1.941 -3.212 1.00 94.31 170 PHE A N 1
ATOM 1384 C CA . PHE A 1 170 ? 1.520 1.283 -2.190 1.00 94.31 170 PHE A CA 1
ATOM 1385 C C . PHE A 1 170 ? 0.508 2.234 -1.527 1.00 94.31 170 PHE A C 1
ATOM 1387 O O . PHE A 1 170 ? -0.611 1.822 -1.235 1.00 94.31 170 PHE A O 1
ATOM 1394 N N . GLN A 1 171 ? 0.860 3.502 -1.270 1.00 94.00 171 GLN A N 1
ATOM 1395 C CA . GLN A 1 171 ? -0.109 4.488 -0.765 1.00 94.00 171 GLN A CA 1
ATOM 1396 C C . GLN A 1 171 ? -1.302 4.618 -1.718 1.00 94.00 171 GLN A C 1
ATOM 1398 O O . GLN A 1 171 ? -2.450 4.646 -1.279 1.00 94.00 171 GLN A O 1
ATOM 1403 N N . LYS A 1 172 ? -1.036 4.652 -3.026 1.00 94.31 172 LYS A N 1
ATOM 1404 C CA . LYS A 1 172 ? -2.067 4.654 -4.063 1.00 94.31 172 LYS A CA 1
ATOM 1405 C C . LYS A 1 172 ? -2.889 3.371 -4.067 1.00 94.31 172 LYS A C 1
ATOM 1407 O O . LYS A 1 172 ? -4.110 3.456 -4.052 1.00 94.31 172 LYS A O 1
ATOM 1412 N N . ALA A 1 173 ? -2.243 2.213 -4.003 1.00 94.88 173 ALA A N 1
ATOM 1413 C CA . ALA A 1 173 ? -2.916 0.920 -4.000 1.00 94.88 173 ALA A CA 1
ATOM 1414 C C . ALA A 1 173 ? -3.876 0.738 -2.817 1.00 94.88 173 ALA A C 1
ATOM 1416 O O . ALA A 1 173 ? -4.965 0.195 -2.988 1.00 94.88 173 ALA A O 1
ATOM 1417 N N . ILE A 1 174 ? -3.502 1.244 -1.640 1.00 92.75 174 ILE A N 1
ATOM 1418 C CA . ILE A 1 174 ? -4.358 1.210 -0.452 1.00 92.75 174 ILE A CA 1
ATOM 1419 C C . ILE A 1 174 ? -5.542 2.175 -0.595 1.00 92.75 174 ILE A C 1
ATOM 1421 O O . ILE A 1 174 ? -6.675 1.802 -0.305 1.00 92.75 174 ILE A O 1
ATOM 1425 N N . ASN A 1 175 ? -5.292 3.405 -1.054 1.00 92.50 175 ASN A N 1
ATOM 1426 C CA . ASN A 1 175 ? -6.341 4.418 -1.204 1.00 92.50 175 ASN A CA 1
ATOM 1427 C C . ASN A 1 175 ? -7.309 4.103 -2.355 1.00 92.50 175 ASN A C 1
ATOM 1429 O O . ASN A 1 175 ? -8.457 4.544 -2.338 1.00 92.50 175 ASN A O 1
ATOM 1433 N N . GLU A 1 176 ? -6.855 3.358 -3.364 1.00 93.00 176 GLU A N 1
ATOM 1434 C CA . GLU A 1 176 ? -7.608 3.058 -4.581 1.00 93.00 176 GLU A CA 1
ATOM 1435 C C . GLU A 1 176 ? -7.666 1.535 -4.842 1.00 93.00 176 GLU A C 1
ATOM 1437 O O . GLU A 1 176 ? -7.100 1.046 -5.826 1.00 93.00 176 GLU A O 1
ATOM 1442 N N . PRO A 1 177 ? -8.402 0.754 -4.015 1.00 89.56 177 PRO A N 1
ATOM 1443 C CA . PRO A 1 177 ? -8.412 -0.712 -4.086 1.00 89.56 177 PRO A CA 1
ATOM 1444 C C . PRO A 1 177 ? -8.853 -1.289 -5.437 1.00 89.56 177 PRO A C 1
ATOM 1446 O O . PRO A 1 177 ? -8.479 -2.404 -5.794 1.00 89.56 177 PRO A O 1
ATOM 1449 N N . HIS A 1 178 ? -9.657 -0.545 -6.200 1.00 90.25 178 HIS A N 1
ATOM 1450 C CA . HIS A 1 178 ? -10.141 -0.950 -7.522 1.00 90.25 178 HIS A CA 1
ATOM 1451 C C . HIS A 1 178 ? -9.032 -0.995 -8.580 1.00 90.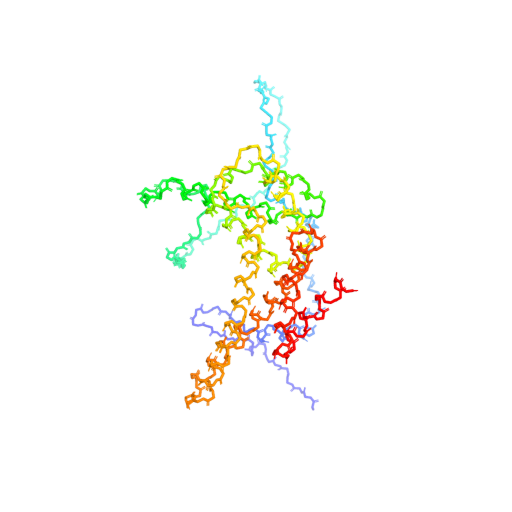25 178 HIS A C 1
ATOM 1453 O O . HIS A 1 178 ? -9.135 -1.785 -9.515 1.00 90.25 178 HIS A O 1
ATOM 1459 N N . PHE A 1 179 ? -7.974 -0.193 -8.414 1.00 93.25 179 PHE A N 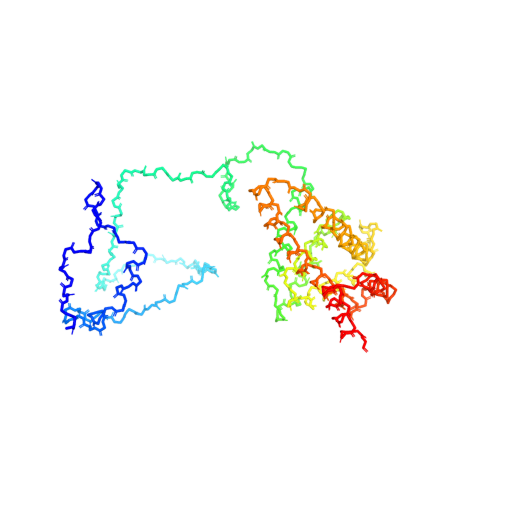1
ATOM 1460 C CA . PHE A 1 179 ? -6.840 -0.129 -9.338 1.00 93.25 179 PHE A CA 1
ATOM 1461 C C . PHE A 1 179 ? -5.645 -0.992 -8.890 1.00 93.25 179 PHE A C 1
ATOM 1463 O O . PHE A 1 179 ? -4.568 -0.945 -9.484 1.00 93.25 179 PHE A O 1
ATOM 1470 N N . THR A 1 180 ? -5.818 -1.809 -7.844 1.00 94.06 180 THR A N 1
ATOM 1471 C CA . THR A 1 180 ? -4.760 -2.694 -7.325 1.00 94.06 180 THR A CA 1
ATOM 1472 C C . THR A 1 180 ? -4.168 -3.654 -8.365 1.00 94.06 180 THR A C 1
ATOM 1474 O O . THR A 1 180 ? -2.939 -3.779 -8.368 1.00 94.06 180 THR A O 1
ATOM 1477 N N . PRO A 1 181 ? -4.935 -4.250 -9.307 1.00 93.62 181 PRO A N 1
ATOM 1478 C CA . PRO A 1 181 ? -4.349 -5.089 -10.358 1.00 93.62 181 PRO A CA 1
ATOM 1479 C C . PRO A 1 181 ? -3.405 -4.308 -11.284 1.00 93.62 181 PRO A C 1
ATOM 1481 O O . PRO A 1 181 ? -2.357 -4.807 -11.691 1.00 93.62 181 PRO A O 1
ATOM 1484 N N . GLN A 1 182 ? -3.742 -3.053 -11.592 1.00 94.88 182 GLN A N 1
ATOM 1485 C CA . GLN A 1 182 ? -2.935 -2.165 -12.428 1.00 94.88 182 GLN A CA 1
ATOM 1486 C C . GLN A 1 182 ? -1.617 -1.807 -11.735 1.00 94.88 182 GLN A C 1
ATOM 1488 O O . GLN A 1 182 ? -0.556 -1.833 -12.360 1.00 94.88 182 GLN A O 1
ATOM 1493 N N . TYR A 1 183 ? -1.660 -1.520 -10.433 1.00 95.94 183 TYR A N 1
ATOM 1494 C CA . TYR A 1 183 ? -0.447 -1.258 -9.660 1.00 95.94 183 TYR A CA 1
ATOM 1495 C C . TYR A 1 183 ? 0.443 -2.500 -9.539 1.00 95.94 183 TYR A C 1
ATOM 1497 O O . TYR A 1 183 ? 1.660 -2.383 -9.671 1.00 95.94 183 TYR A O 1
ATOM 1505 N N . ALA A 1 184 ? -0.142 -3.691 -9.374 1.00 95.50 184 ALA A N 1
ATOM 1506 C CA . ALA A 1 184 ? 0.612 -4.944 -9.347 1.00 95.50 184 ALA A CA 1
ATOM 1507 C C . ALA A 1 184 ? 1.298 -5.233 -10.694 1.00 95.50 184 ALA A C 1
ATOM 1509 O O . ALA A 1 184 ? 2.462 -5.637 -10.717 1.00 95.50 184 ALA A O 1
ATOM 1510 N N . TYR A 1 185 ? 0.626 -4.947 -11.815 1.00 94.62 185 TYR A N 1
ATOM 1511 C CA . TYR A 1 185 ? 1.228 -5.030 -13.149 1.00 94.62 185 TYR A CA 1
ATOM 1512 C C . TYR A 1 185 ? 2.446 -4.105 -13.296 1.00 94.62 185 TYR A C 1
ATOM 1514 O O . TYR A 1 185 ? 3.495 -4.541 -13.766 1.00 94.62 185 TYR A O 1
ATOM 1522 N N . ILE A 1 186 ? 2.362 -2.853 -12.828 1.00 94.25 186 ILE A N 1
ATOM 1523 C CA . ILE A 1 186 ? 3.521 -1.943 -12.834 1.00 94.25 186 ILE A CA 1
ATOM 1524 C C . ILE A 1 186 ? 4.673 -2.521 -12.011 1.00 94.25 186 ILE A C 1
ATOM 1526 O O . ILE A 1 186 ? 5.813 -2.508 -12.474 1.00 94.25 186 ILE A O 1
ATOM 1530 N N . CYS A 1 187 ? 4.398 -3.043 -10.811 1.00 95.25 187 CYS A N 1
ATOM 1531 C CA . CYS A 1 187 ? 5.423 -3.680 -9.986 1.00 95.25 187 CYS A CA 1
ATOM 1532 C C . CYS A 1 187 ? 6.099 -4.845 -10.723 1.00 95.25 187 CYS A C 1
ATOM 1534 O O . CYS A 1 187 ? 7.315 -5.005 -10.623 1.00 95.25 187 CYS A O 1
ATOM 1536 N N . MET A 1 188 ? 5.339 -5.635 -11.483 1.00 94.56 188 MET A N 1
ATOM 1537 C CA . MET A 1 188 ? 5.877 -6.741 -12.277 1.00 94.56 188 MET A CA 1
ATOM 1538 C C . MET A 1 188 ? 6.823 -6.235 -13.370 1.00 94.56 188 MET A C 1
ATOM 1540 O O . MET A 1 188 ? 7.946 -6.722 -13.479 1.00 94.56 188 MET A O 1
ATOM 1544 N N . GLU A 1 189 ? 6.416 -5.222 -14.133 1.00 93.25 189 GLU A N 1
ATOM 1545 C CA . GLU A 1 189 ? 7.246 -4.636 -15.191 1.00 93.25 189 GLU A CA 1
ATOM 1546 C C . GLU A 1 189 ? 8.507 -3.954 -14.636 1.00 93.25 189 GLU A C 1
ATOM 1548 O O . GLU A 1 189 ? 9.604 -4.114 -15.176 1.00 93.25 189 GLU A O 1
ATOM 1553 N N . MET A 1 190 ? 8.387 -3.243 -13.510 1.00 91.81 190 MET A N 1
ATOM 1554 C CA . MET A 1 190 ? 9.537 -2.658 -12.814 1.00 91.81 190 MET A CA 1
ATOM 1555 C C . MET A 1 190 ? 10.514 -3.737 -12.335 1.00 91.81 190 MET A C 1
ATOM 1557 O O . MET A 1 190 ? 11.722 -3.586 -12.516 1.00 91.81 190 MET A O 1
ATOM 1561 N N . ASN A 1 191 ? 10.000 -4.843 -11.791 1.00 91.75 191 ASN A N 1
ATOM 1562 C CA . ASN A 1 191 ? 10.813 -5.983 -11.383 1.00 91.75 191 ASN A CA 1
ATOM 1563 C C . ASN A 1 191 ? 11.527 -6.643 -12.574 1.00 91.75 191 ASN A C 1
ATOM 1565 O O . ASN A 1 191 ? 12.713 -6.951 -12.495 1.00 91.75 191 ASN A O 1
ATOM 1569 N N . ASN A 1 192 ? 10.830 -6.829 -13.698 1.00 91.69 192 ASN A N 1
ATOM 1570 C CA . ASN A 1 192 ? 11.413 -7.405 -14.910 1.00 91.69 192 ASN A CA 1
ATOM 1571 C C . ASN A 1 192 ? 12.544 -6.528 -15.461 1.00 91.69 192 ASN A C 1
ATOM 1573 O O . ASN A 1 192 ? 13.588 -7.041 -15.865 1.00 91.69 192 ASN A O 1
ATOM 1577 N N . LYS A 1 193 ? 12.370 -5.201 -15.444 1.00 88.94 193 LYS A N 1
ATOM 1578 C CA . LYS A 1 193 ? 13.427 -4.260 -15.833 1.00 88.94 193 LYS A CA 1
ATOM 1579 C C . LYS A 1 193 ? 14.640 -4.348 -14.903 1.00 88.94 193 LYS A C 1
ATOM 1581 O O . LYS A 1 193 ? 15.763 -4.330 -15.399 1.00 88.94 193 LYS A O 1
ATOM 1586 N N . ASP A 1 194 ? 14.419 -4.445 -13.593 1.00 86.75 194 ASP A N 1
ATOM 1587 C CA . ASP A 1 194 ? 15.490 -4.568 -12.594 1.00 86.75 194 ASP A CA 1
ATOM 1588 C C . ASP A 1 194 ? 16.304 -5.861 -12.780 1.00 86.75 194 ASP A C 1
ATOM 1590 O O . ASP A 1 194 ? 17.533 -5.833 -12.786 1.00 86.75 194 ASP A O 1
ATOM 1594 N N . ILE A 1 195 ? 15.630 -6.987 -13.042 1.00 85.56 195 ILE A N 1
ATOM 1595 C CA . ILE A 1 195 ? 16.281 -8.278 -13.323 1.00 85.56 195 ILE A CA 1
ATOM 1596 C C . ILE A 1 195 ? 17.092 -8.228 -14.627 1.00 85.56 195 ILE A C 1
ATOM 1598 O O . ILE A 1 195 ? 18.200 -8.760 -14.683 1.00 85.56 195 ILE A O 1
ATOM 1602 N N . ASN A 1 196 ? 16.564 -7.575 -15.665 1.00 84.19 196 ASN A N 1
ATOM 1603 C CA . ASN A 1 196 ? 17.203 -7.484 -16.982 1.00 84.19 196 ASN A CA 1
ATOM 1604 C C . ASN A 1 196 ? 18.276 -6.380 -17.077 1.00 84.19 196 ASN A C 1
ATOM 1606 O O . ASN A 1 196 ? 18.916 -6.226 -18.124 1.00 84.19 196 ASN A O 1
ATOM 1610 N N . ALA A 1 197 ? 18.484 -5.588 -16.021 1.00 82.38 197 ALA A N 1
ATOM 1611 C CA . ALA A 1 197 ? 19.472 -4.519 -16.018 1.00 82.38 197 ALA A CA 1
ATOM 1612 C C . ALA A 1 197 ? 20.900 -5.094 -16.033 1.00 82.38 197 ALA A C 1
ATOM 1614 O O . ALA A 1 197 ? 21.349 -5.732 -15.084 1.00 82.38 197 ALA A O 1
ATOM 1615 N N . LYS A 1 198 ? 21.651 -4.822 -17.111 1.00 68.88 198 LYS A N 1
ATOM 1616 C CA . LYS A 1 198 ? 23.057 -5.253 -17.257 1.00 68.88 198 LYS A CA 1
ATOM 1617 C C . LYS A 1 198 ? 23.997 -4.600 -16.236 1.00 68.88 198 LYS A C 1
ATOM 1619 O O . LYS A 1 198 ? 25.012 -5.184 -15.877 1.00 68.88 198 LYS A O 1
ATOM 1624 N N . VAL A 1 199 ? 23.666 -3.387 -15.792 1.00 71.31 199 VAL A N 1
ATOM 1625 C CA . VAL A 1 199 ? 24.405 -2.629 -14.777 1.00 71.31 199 VAL A CA 1
ATOM 1626 C C . VAL A 1 199 ? 23.433 -2.311 -13.652 1.00 71.31 199 VAL A C 1
ATOM 1628 O O . VAL A 1 199 ? 22.453 -1.597 -13.866 1.00 71.31 199 VAL A O 1
ATOM 1631 N N . LYS A 1 200 ? 23.695 -2.844 -12.457 1.00 67.75 200 LYS A N 1
ATOM 1632 C CA . LYS A 1 200 ? 22.890 -2.547 -11.271 1.00 67.75 200 LYS A CA 1
ATOM 1633 C C . LYS A 1 200 ? 23.342 -1.218 -10.677 1.00 67.75 200 LYS A C 1
ATOM 1635 O O . LYS A 1 200 ? 24.435 -1.119 -10.132 1.00 67.75 200 LYS A O 1
ATOM 1640 N N . THR A 1 201 ? 22.503 -0.195 -10.798 1.00 67.00 201 THR A N 1
ATOM 1641 C CA . THR A 1 201 ? 22.713 1.115 -10.156 1.00 67.00 201 THR A CA 1
ATOM 1642 C C . THR A 1 201 ? 22.314 1.108 -8.681 1.00 67.00 201 THR A C 1
ATOM 1644 O O . THR A 1 201 ? 22.760 1.954 -7.913 1.00 67.00 201 THR A O 1
ATOM 1647 N N . THR A 1 202 ? 21.467 0.161 -8.276 1.00 68.12 202 THR A N 1
ATOM 1648 C CA . THR A 1 202 ? 20.924 0.041 -6.920 1.00 68.12 202 THR A CA 1
ATOM 1649 C C . THR A 1 202 ? 21.442 -1.231 -6.256 1.00 68.12 202 THR A C 1
ATOM 1651 O O . THR A 1 202 ? 21.611 -2.261 -6.907 1.00 68.12 202 THR A O 1
ATOM 1654 N N . THR A 1 203 ? 21.728 -1.149 -4.956 1.00 70.75 203 THR A N 1
ATOM 1655 C CA . THR A 1 203 ? 22.240 -2.271 -4.155 1.00 70.75 203 THR A CA 1
ATOM 1656 C C . THR A 1 203 ? 21.161 -3.319 -3.883 1.00 70.75 203 THR A C 1
ATOM 1658 O O . THR A 1 203 ? 21.431 -4.517 -3.932 1.00 70.75 203 THR A O 1
ATOM 1661 N N . SER A 1 204 ? 19.936 -2.867 -3.621 1.00 80.06 204 SER A N 1
ATOM 1662 C CA . SER A 1 204 ? 18.770 -3.705 -3.342 1.00 80.06 204 SER A CA 1
ATOM 1663 C C . SER A 1 204 ? 18.021 -4.041 -4.631 1.00 80.06 204 SER A C 1
ATOM 1665 O O . SER A 1 204 ? 17.803 -3.159 -5.459 1.00 80.06 204 SER A O 1
ATOM 1667 N N . SER A 1 205 ? 17.565 -5.290 -4.780 1.00 87.31 205 SER A N 1
ATOM 1668 C CA . SER A 1 205 ? 16.640 -5.631 -5.870 1.00 87.31 205 SER A CA 1
ATOM 1669 C C . SER A 1 205 ? 15.261 -5.020 -5.623 1.00 87.31 205 SER A C 1
ATOM 1671 O O . SER A 1 205 ? 14.826 -4.899 -4.471 1.00 87.31 205 SER A O 1
ATOM 1673 N N . PHE A 1 206 ? 14.538 -4.697 -6.695 1.00 88.75 206 PHE A N 1
ATOM 1674 C CA . PHE A 1 206 ? 13.173 -4.184 -6.600 1.00 88.75 206 PHE A CA 1
ATOM 1675 C C . PHE A 1 206 ? 12.266 -5.142 -5.819 1.00 88.75 206 PHE A C 1
ATOM 1677 O O . PHE A 1 206 ? 11.554 -4.724 -4.907 1.00 88.75 206 PHE A O 1
ATOM 1684 N N . LYS A 1 207 ? 12.357 -6.447 -6.111 1.00 90.44 207 LYS A N 1
ATOM 1685 C CA . LYS A 1 207 ? 11.613 -7.496 -5.401 1.00 90.44 207 LYS A CA 1
ATOM 1686 C C . LYS A 1 207 ? 11.874 -7.477 -3.896 1.00 90.44 207 LYS A C 1
ATOM 1688 O O . LYS A 1 207 ? 10.927 -7.534 -3.118 1.00 90.44 207 LYS A O 1
ATOM 1693 N N . THR A 1 208 ? 13.140 -7.377 -3.487 1.00 91.00 208 THR A N 1
ATOM 1694 C CA . THR A 1 208 ? 13.520 -7.328 -2.067 1.00 91.00 208 THR A CA 1
ATOM 1695 C C . THR A 1 208 ? 12.904 -6.114 -1.377 1.00 91.00 208 THR A C 1
ATOM 1697 O O . THR A 1 208 ? 12.366 -6.250 -0.285 1.00 91.00 208 THR A O 1
ATOM 1700 N N . LEU A 1 209 ? 12.923 -4.943 -2.019 1.00 91.75 209 LEU A N 1
ATOM 1701 C CA . LEU A 1 209 ? 12.326 -3.734 -1.448 1.00 91.75 209 LEU A CA 1
ATOM 1702 C C . LEU A 1 209 ? 10.802 -3.827 -1.323 1.00 91.75 209 LEU A C 1
ATOM 1704 O O . LEU A 1 209 ? 10.258 -3.365 -0.324 1.00 91.75 209 LEU A O 1
ATOM 1708 N N . ILE A 1 210 ? 10.117 -4.437 -2.297 1.00 92.62 210 ILE A N 1
ATOM 1709 C CA . ILE A 1 210 ? 8.673 -4.692 -2.199 1.00 92.62 210 ILE A CA 1
ATOM 1710 C C . ILE A 1 210 ? 8.379 -5.599 -1.002 1.00 92.62 210 ILE A C 1
ATOM 1712 O O . ILE A 1 210 ? 7.532 -5.246 -0.190 1.00 92.62 210 ILE A O 1
ATOM 1716 N N . ILE A 1 211 ? 9.100 -6.717 -0.858 1.00 91.06 211 ILE A N 1
ATOM 1717 C CA . ILE A 1 211 ? 8.907 -7.660 0.257 1.00 91.06 211 ILE A CA 1
ATOM 1718 C C . ILE A 1 211 ? 9.124 -6.962 1.606 1.00 91.06 211 ILE A C 1
ATOM 1720 O O . ILE A 1 211 ? 8.264 -7.050 2.475 1.00 91.06 211 ILE A O 1
ATOM 1724 N N . LEU A 1 212 ? 10.211 -6.199 1.757 1.00 91.25 212 LEU A N 1
ATOM 1725 C CA . LEU A 1 212 ? 10.481 -5.449 2.988 1.00 91.25 212 LEU A CA 1
ATOM 1726 C C . LEU A 1 212 ? 9.388 -4.411 3.288 1.00 91.25 212 LEU A C 1
ATOM 1728 O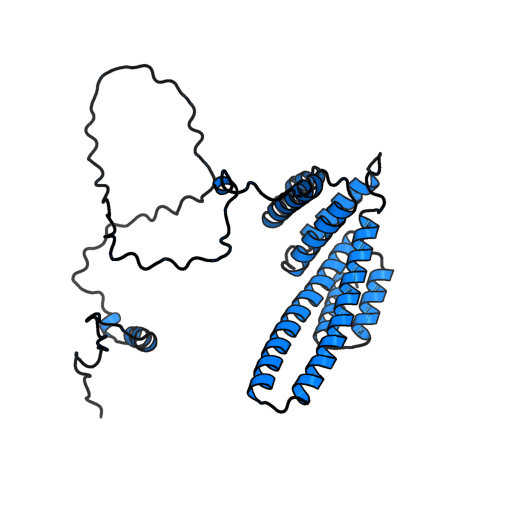 O . LEU A 1 212 ? 8.985 -4.249 4.434 1.00 91.25 212 LEU A O 1
ATOM 1732 N N . CYS A 1 213 ? 8.877 -3.721 2.264 1.00 90.81 213 CYS A N 1
ATOM 1733 C CA . CYS A 1 213 ? 7.790 -2.753 2.423 1.00 90.81 213 CYS A CA 1
ATOM 1734 C C . CYS A 1 213 ? 6.482 -3.432 2.867 1.00 90.81 213 CYS A C 1
ATOM 1736 O O . CYS A 1 213 ? 5.753 -2.902 3.704 1.00 90.81 213 CYS A O 1
ATOM 1738 N N . CYS A 1 214 ? 6.191 -4.619 2.330 1.00 90.56 214 CYS A N 1
ATOM 1739 C CA . CYS A 1 214 ? 5.062 -5.444 2.746 1.00 90.56 214 CYS A CA 1
ATOM 1740 C C . CYS A 1 214 ? 5.161 -5.840 4.224 1.00 90.56 214 CYS A C 1
ATOM 1742 O O . CYS A 1 214 ? 4.190 -5.682 4.963 1.00 90.56 214 CYS A O 1
ATOM 1744 N N . GLU A 1 215 ? 6.331 -6.322 4.647 1.00 88.75 215 GLU A N 1
ATOM 1745 C CA . GLU A 1 215 ? 6.604 -6.719 6.032 1.00 88.75 215 GLU A CA 1
ATOM 1746 C C . GLU A 1 215 ? 6.485 -5.533 6.997 1.00 88.75 215 GLU A C 1
ATOM 1748 O O . GLU A 1 215 ? 5.792 -5.638 8.008 1.00 88.75 215 GLU A O 1
ATOM 1753 N N . ASP A 1 216 ? 7.076 -4.383 6.660 1.00 89.75 216 ASP A N 1
ATOM 1754 C CA . ASP A 1 216 ? 7.011 -3.159 7.470 1.00 89.75 216 ASP A CA 1
ATOM 1755 C C . ASP A 1 216 ? 5.570 -2.665 7.666 1.00 89.75 216 ASP A C 1
ATOM 1757 O O . ASP A 1 216 ? 5.136 -2.361 8.782 1.00 89.75 216 ASP A O 1
ATOM 1761 N N . ARG A 1 217 ? 4.774 -2.659 6.593 1.00 88.69 217 ARG A N 1
ATOM 1762 C CA . ARG A 1 217 ? 3.361 -2.253 6.653 1.00 88.69 217 ARG A CA 1
ATOM 1763 C C . ARG A 1 217 ? 2.513 -3.232 7.447 1.00 88.69 217 ARG A C 1
ATOM 1765 O O . ARG A 1 217 ? 1.589 -2.816 8.140 1.00 88.69 217 ARG A O 1
ATOM 1772 N N . PHE A 1 218 ? 2.814 -4.521 7.343 1.00 84.31 218 PHE A N 1
ATOM 1773 C CA . PHE A 1 218 ? 2.125 -5.545 8.111 1.00 84.31 218 PHE A CA 1
ATOM 1774 C C . PHE A 1 218 ? 2.460 -5.439 9.606 1.00 84.31 218 PHE A C 1
ATOM 1776 O O . PHE A 1 218 ? 1.565 -5.475 10.445 1.00 84.31 218 PHE A O 1
ATOM 1783 N N . ASN A 1 219 ? 3.727 -5.202 9.948 1.00 86.56 219 ASN A N 1
ATOM 1784 C CA . ASN A 1 219 ? 4.133 -4.945 11.327 1.00 86.56 219 ASN A CA 1
ATOM 1785 C C . ASN A 1 219 ? 3.506 -3.651 11.875 1.00 86.56 219 ASN A C 1
ATOM 1787 O O . ASN A 1 219 ? 3.036 -3.616 13.008 1.00 86.56 219 ASN A O 1
ATOM 1791 N N . SER A 1 220 ? 3.418 -2.604 11.051 1.00 87.12 220 SER A N 1
ATOM 1792 C CA . SER A 1 220 ? 2.758 -1.344 11.417 1.00 87.12 220 SER A CA 1
ATOM 1793 C C . SER A 1 220 ? 1.277 -1.537 11.761 1.00 87.12 220 SER A C 1
ATOM 1795 O O . SER A 1 220 ? 0.789 -0.928 12.709 1.00 87.12 220 SER A O 1
ATOM 1797 N N . MET A 1 221 ? 0.574 -2.417 11.037 1.00 83.88 221 MET A N 1
ATOM 1798 C CA . MET A 1 221 ? -0.818 -2.786 11.331 1.00 83.88 221 MET A CA 1
ATOM 1799 C C . MET A 1 221 ? -0.951 -3.431 12.720 1.00 83.88 221 MET A C 1
ATOM 1801 O O . MET A 1 221 ? -1.846 -3.089 13.489 1.00 83.88 221 MET A O 1
ATOM 1805 N N . HIS A 1 222 ? -0.017 -4.314 13.079 1.00 82.06 222 HIS A N 1
ATOM 1806 C CA . HIS A 1 222 ? 0.011 -4.950 14.396 1.00 82.06 222 HIS A CA 1
ATOM 1807 C C . HIS A 1 222 ? 0.331 -3.966 15.529 1.00 82.06 222 HIS A C 1
ATOM 1809 O O . HIS A 1 222 ? -0.323 -3.974 16.572 1.00 82.06 222 HIS A O 1
ATOM 1815 N N . VAL A 1 223 ? 1.327 -3.095 15.334 1.00 86.81 223 VAL A N 1
ATOM 1816 C CA . VAL A 1 223 ? 1.681 -2.061 16.319 1.00 86.81 223 VAL A CA 1
ATOM 1817 C C . VAL A 1 223 ? 0.487 -1.141 16.573 1.00 86.81 223 VAL A C 1
ATOM 1819 O O . VAL A 1 223 ? 0.157 -0.873 17.728 1.00 86.81 223 VAL A O 1
ATOM 1822 N N . HIS A 1 224 ? -0.215 -0.730 15.517 1.00 85.88 224 HIS A N 1
ATOM 1823 C CA . HIS A 1 224 ? -1.391 0.121 15.651 1.00 85.88 224 HIS A CA 1
ATOM 1824 C C . HIS A 1 224 ? -2.542 -0.564 16.404 1.00 85.88 224 HIS A C 1
ATOM 1826 O O . HIS A 1 224 ? -3.214 0.067 17.217 1.00 85.88 224 HIS A O 1
ATOM 1832 N N . GLU A 1 225 ? -2.744 -1.872 16.220 1.00 82.81 225 GLU A N 1
ATOM 1833 C CA . GLU A 1 225 ? -3.734 -2.634 16.993 1.00 82.81 225 GLU A CA 1
ATOM 1834 C C . GLU A 1 225 ? -3.436 -2.602 18.509 1.00 82.81 225 GLU A C 1
ATOM 1836 O O . GLU A 1 225 ? -4.345 -2.468 19.343 1.00 82.81 225 GLU A O 1
ATOM 1841 N N . GLN A 1 226 ? -2.154 -2.674 18.883 1.00 84.25 226 GLN A N 1
ATOM 1842 C CA . GLN A 1 226 ? -1.724 -2.547 20.277 1.00 84.25 226 GLN A CA 1
ATOM 1843 C C . GLN A 1 226 ? -1.937 -1.127 20.817 1.00 84.25 226 GLN A C 1
ATOM 1845 O O . GLN A 1 226 ? -2.329 -0.968 21.976 1.00 84.25 226 GLN A O 1
ATOM 1850 N N . GLU A 1 227 ? -1.698 -0.101 19.999 1.00 87.62 227 GLU A N 1
ATOM 1851 C CA . GLU A 1 227 ? -1.939 1.305 20.345 1.00 87.62 227 GLU A CA 1
ATOM 1852 C C . GLU A 1 227 ? -3.427 1.589 20.560 1.00 87.62 227 GLU A C 1
ATOM 1854 O O . GLU A 1 227 ? -3.790 2.115 21.611 1.00 87.62 227 GLU A O 1
ATOM 1859 N N . LEU A 1 228 ? -4.302 1.146 19.650 1.00 84.62 228 LEU A N 1
ATOM 1860 C CA . LEU A 1 228 ? -5.757 1.266 19.803 1.00 84.62 228 LEU A CA 1
ATOM 1861 C C . LEU A 1 228 ? -6.236 0.607 21.103 1.00 84.62 228 LEU A C 1
ATOM 1863 O O . LEU A 1 228 ? -7.052 1.168 21.834 1.00 84.62 228 LEU A O 1
ATOM 1867 N N . THR A 1 229 ? -5.685 -0.557 21.449 1.00 85.31 229 THR A N 1
ATOM 1868 C CA . THR A 1 229 ? -6.024 -1.246 22.703 1.00 85.31 229 THR A CA 1
ATOM 1869 C C . THR A 1 229 ? -5.625 -0.432 23.942 1.00 85.31 229 THR A C 1
ATOM 1871 O O . THR A 1 229 ? -6.325 -0.477 24.956 1.00 85.31 229 THR A O 1
ATOM 1874 N N . LYS A 1 230 ? -4.515 0.317 23.887 1.00 88.12 230 LYS A N 1
ATOM 1875 C CA . LYS A 1 230 ? -4.086 1.222 24.967 1.00 88.12 230 LYS A CA 1
ATOM 1876 C C . LYS A 1 230 ? -4.974 2.464 25.030 1.00 88.12 230 LYS A C 1
ATOM 1878 O O . LYS A 1 230 ? -5.508 2.750 26.097 1.00 88.12 230 LYS A O 1
ATOM 1883 N N . SER A 1 231 ? -5.225 3.123 23.898 1.00 87.75 231 SER A N 1
ATOM 1884 C CA . SER A 1 231 ? -6.096 4.303 23.834 1.00 87.75 231 SER A CA 1
ATOM 1885 C C . SER A 1 231 ? -7.514 4.006 24.325 1.00 87.75 231 SER A C 1
ATOM 1887 O O . SER A 1 231 ? -8.097 4.808 25.045 1.00 87.75 231 SER A O 1
ATOM 1889 N N . LEU A 1 232 ? -8.053 2.818 24.036 1.00 88.31 232 LEU A N 1
ATOM 1890 C CA . LEU A 1 232 ? -9.368 2.407 24.529 1.00 88.31 232 LEU A CA 1
ATOM 1891 C C . LEU A 1 232 ? -9.405 2.218 26.059 1.00 88.31 232 LEU A C 1
ATOM 1893 O O . LEU A 1 232 ? -10.455 2.403 26.671 1.00 88.31 232 LEU A O 1
ATOM 1897 N N . LYS A 1 233 ? -8.279 1.873 26.700 1.00 89.81 233 LYS A N 1
ATOM 1898 C CA . LYS A 1 233 ? -8.168 1.857 28.171 1.00 89.81 233 LYS A CA 1
ATOM 1899 C C . LYS A 1 233 ? -8.103 3.279 28.727 1.00 89.81 233 LYS A C 1
ATOM 1901 O O . LYS A 1 233 ? -8.866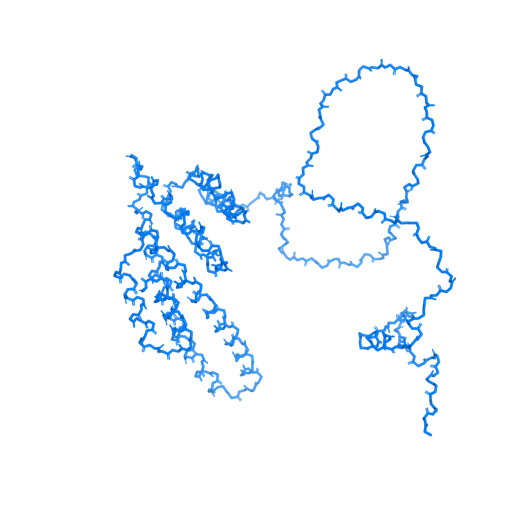 3.602 29.627 1.00 89.81 233 LYS A O 1
ATOM 1906 N N . GLU A 1 234 ? -7.294 4.146 28.125 1.00 89.62 234 GLU A N 1
ATOM 1907 C CA . GLU A 1 234 ? -7.181 5.558 28.523 1.00 89.62 234 GLU A CA 1
ATOM 1908 C C . GLU A 1 234 ? -8.527 6.297 28.429 1.00 89.62 234 GLU A C 1
ATOM 1910 O O . GLU A 1 234 ? -8.888 7.051 29.330 1.00 89.62 234 GLU A O 1
ATOM 1915 N N . ILE A 1 235 ? -9.320 6.027 27.387 1.00 90.25 235 ILE A N 1
ATOM 1916 C CA . ILE A 1 235 ? -10.673 6.586 27.232 1.00 90.25 235 ILE A CA 1
ATOM 1917 C C . ILE A 1 235 ? -11.624 6.081 28.328 1.00 90.25 235 ILE A C 1
ATOM 1919 O O . ILE A 1 235 ? -12.479 6.832 28.806 1.00 90.25 235 ILE A O 1
ATOM 1923 N N . LYS A 1 236 ? -11.493 4.816 28.749 1.00 88.75 236 LYS A N 1
ATOM 1924 C CA . LYS A 1 236 ? -12.294 4.251 29.848 1.00 88.75 236 LYS A CA 1
ATOM 1925 C C . LYS A 1 236 ? -11.930 4.868 31.196 1.00 88.75 236 LYS A C 1
ATOM 1927 O O . LYS A 1 236 ? -12.838 5.130 31.982 1.00 88.75 236 LYS A O 1
ATOM 1932 N N . ASP A 1 237 ? -10.646 5.128 31.420 1.00 90.75 237 ASP A N 1
ATOM 1933 C CA . ASP A 1 237 ? -10.113 5.676 32.671 1.00 90.75 237 ASP A CA 1
ATOM 1934 C C . ASP A 1 237 ? -10.264 7.209 32.772 1.00 90.75 237 ASP A C 1
ATOM 1936 O O . ASP A 1 237 ? -10.131 7.785 33.857 1.00 90.75 237 ASP A O 1
ATOM 1940 N N . CYS A 1 238 ? -10.576 7.885 31.659 1.00 87.69 238 CYS A N 1
ATOM 1941 C CA . CYS A 1 238 ? -10.835 9.320 31.625 1.00 87.69 238 CYS A CA 1
ATOM 1942 C C . CYS A 1 238 ? -12.108 9.680 32.413 1.00 87.69 238 CYS A C 1
ATOM 1944 O O . CYS A 1 238 ? -13.195 9.149 32.163 1.00 87.69 238 CYS A O 1
ATOM 1946 N N . LYS A 1 239 ? -11.964 10.602 33.375 1.00 88.69 239 LYS A N 1
ATOM 1947 C CA . LYS A 1 239 ? -13.052 11.073 34.250 1.00 88.69 239 LYS A CA 1
ATOM 1948 C C . LYS A 1 239 ? -13.797 12.286 33.694 1.00 88.69 239 LYS A C 1
ATOM 1950 O O . LYS A 1 239 ? -14.949 12.491 34.063 1.00 88.69 239 LYS A O 1
ATOM 1955 N N . ASP A 1 240 ? -13.137 13.092 32.864 1.00 91.50 240 ASP A N 1
ATOM 1956 C CA . ASP A 1 240 ? -13.738 14.276 32.253 1.00 91.50 240 ASP A CA 1
ATOM 1957 C C . ASP A 1 240 ? -14.570 13.877 31.030 1.00 91.50 240 ASP A C 1
ATOM 1959 O O . ASP A 1 240 ? -14.097 13.148 30.159 1.00 91.50 240 ASP A O 1
ATOM 1963 N N . GLN A 1 241 ? -15.824 14.322 30.977 1.00 89.06 241 GLN A N 1
ATOM 1964 C CA . GLN A 1 241 ? -16.765 13.887 29.947 1.00 89.06 241 GLN A CA 1
ATOM 1965 C C . GLN A 1 241 ? -16.488 14.529 28.575 1.00 89.06 241 GLN A C 1
ATOM 1967 O O . GLN A 1 241 ? -16.673 13.858 27.560 1.00 89.06 241 GLN A O 1
ATOM 1972 N N . ASP A 1 242 ? -16.035 15.787 28.534 1.00 90.44 242 ASP A N 1
ATOM 1973 C CA . ASP A 1 242 ? -15.772 16.520 27.285 1.00 90.44 242 ASP A CA 1
ATOM 1974 C C . ASP A 1 242 ? -14.480 16.014 26.626 1.00 90.44 242 ASP A C 1
ATOM 1976 O O . ASP A 1 242 ? -14.436 15.749 25.421 1.00 90.44 242 ASP A O 1
ATOM 1980 N N . ASP A 1 243 ? -13.441 15.773 27.429 1.00 89.62 243 ASP A N 1
ATOM 1981 C CA . ASP A 1 243 ? -12.199 15.170 26.945 1.00 89.62 243 ASP A CA 1
ATOM 1982 C C . ASP A 1 243 ? -12.400 13.708 26.533 1.00 89.62 243 ASP A C 1
ATOM 1984 O O . ASP A 1 243 ? -11.865 13.275 25.508 1.00 89.62 243 ASP A O 1
ATOM 1988 N N . LYS A 1 244 ? -13.228 12.949 27.260 1.00 91.06 244 LYS A N 1
ATOM 1989 C CA . LYS A 1 244 ? -13.586 11.577 26.884 1.00 91.06 244 LYS A CA 1
ATOM 1990 C C . LYS A 1 244 ? -14.296 11.516 25.534 1.00 91.06 244 LYS A C 1
ATOM 1992 O O . LYS A 1 244 ? -13.952 10.667 24.714 1.00 91.06 244 LYS A O 1
ATOM 1997 N N . GLU A 1 245 ? -15.245 12.414 25.272 1.00 92.25 245 GLU A N 1
ATOM 1998 C CA . GLU A 1 245 ? -15.967 12.464 23.994 1.00 92.25 245 GLU A CA 1
ATOM 1999 C C . GLU A 1 245 ? -15.046 12.855 22.825 1.00 92.25 245 GLU A C 1
ATOM 2001 O O . GLU A 1 245 ? -15.103 12.243 21.752 1.00 92.25 245 GLU A O 1
ATOM 2006 N N . LYS A 1 246 ? -14.124 13.806 23.035 1.00 91.75 246 LYS A N 1
ATOM 2007 C CA . LYS A 1 246 ? -13.093 14.159 22.041 1.00 91.75 246 LYS A CA 1
ATOM 2008 C C . LYS A 1 246 ? -12.140 13.000 21.759 1.00 91.75 246 LYS A C 1
ATOM 2010 O O . LYS A 1 246 ? -11.832 12.735 20.595 1.00 91.75 246 LYS A O 1
ATOM 2015 N N . MET A 1 247 ? -11.677 12.309 22.800 1.00 90.19 247 MET A N 1
ATOM 2016 C CA . MET A 1 247 ? -10.772 11.166 22.668 1.00 90.19 247 MET A CA 1
ATOM 2017 C C . MET A 1 247 ? -11.458 9.981 21.983 1.00 90.19 247 MET A C 1
ATOM 2019 O O . MET A 1 247 ? -10.859 9.382 21.092 1.00 90.19 247 MET A O 1
ATOM 2023 N N . GLN A 1 248 ? -12.726 9.705 22.307 1.00 92.06 248 GLN A N 1
ATOM 2024 C CA . GLN A 1 248 ? -13.528 8.691 21.618 1.00 92.06 248 GLN A CA 1
ATOM 2025 C C . GLN A 1 248 ? -13.737 9.049 20.141 1.00 92.06 248 GLN A C 1
ATOM 2027 O O . GLN A 1 248 ? -13.487 8.227 19.268 1.00 92.06 248 GLN A O 1
ATOM 2032 N N . SER A 1 249 ? -14.088 10.301 19.835 1.00 92.50 249 SER A N 1
ATOM 2033 C CA . SER A 1 249 ? -14.270 10.754 18.447 1.00 92.50 249 SER A CA 1
ATOM 2034 C C . SER A 1 249 ? -12.992 10.624 17.611 1.00 92.50 249 SER A C 1
ATOM 2036 O O . SER A 1 249 ? -13.042 10.309 16.420 1.00 92.50 249 SER A O 1
ATOM 2038 N N . LYS A 1 250 ? -11.828 10.886 18.221 1.00 91.06 250 LYS A N 1
ATOM 2039 C CA . LYS A 1 250 ? -10.524 10.680 17.581 1.00 91.06 250 LYS A CA 1
ATOM 2040 C C . LYS A 1 250 ? -10.243 9.191 17.373 1.00 91.06 250 LYS A C 1
ATOM 2042 O O . LYS A 1 250 ? -9.833 8.816 16.279 1.00 91.06 250 LYS A O 1
ATOM 2047 N N . TYR A 1 251 ? -10.501 8.367 18.388 1.00 92.06 251 TYR A N 1
ATOM 2048 C CA . TYR A 1 251 ? -10.345 6.917 18.323 1.00 92.06 251 TYR A CA 1
ATOM 2049 C C . TYR A 1 251 ? -11.166 6.306 17.185 1.00 92.06 251 TYR A C 1
ATOM 2051 O O . TYR A 1 251 ? -10.589 5.665 16.314 1.00 92.06 251 TYR A O 1
ATOM 2059 N N . ASP A 1 252 ? -12.468 6.595 17.118 1.00 91.31 252 ASP A N 1
ATOM 2060 C CA . ASP A 1 252 ? -13.364 6.040 16.094 1.00 91.31 252 ASP A CA 1
ATOM 2061 C C . ASP A 1 252 ? -12.918 6.437 14.674 1.00 91.31 252 ASP A C 1
ATOM 2063 O O . ASP A 1 252 ? -13.022 5.668 13.714 1.00 91.31 252 ASP A O 1
ATOM 2067 N N . ARG A 1 253 ? -12.397 7.664 14.519 1.00 91.12 253 ARG A N 1
ATOM 2068 C CA . ARG A 1 253 ? -11.855 8.151 13.244 1.00 91.12 253 ARG A CA 1
ATOM 2069 C C . ARG A 1 253 ? -10.581 7.405 12.850 1.00 91.12 253 ARG A C 1
ATOM 2071 O O . ARG A 1 253 ? -10.450 7.025 11.685 1.00 91.12 253 ARG A O 1
ATOM 2078 N N . ASP A 1 254 ? -9.647 7.258 13.782 1.00 89.12 254 ASP A N 1
ATOM 2079 C CA . ASP A 1 254 ? -8.349 6.633 13.531 1.00 89.12 254 ASP A CA 1
ATOM 2080 C C . ASP A 1 254 ? -8.510 5.122 13.297 1.00 89.12 254 ASP A C 1
ATOM 2082 O O . ASP A 1 254 ? -7.955 4.603 12.327 1.00 89.12 254 ASP A O 1
ATOM 2086 N N . GLU A 1 255 ? -9.363 4.450 14.079 1.00 88.88 255 GLU A N 1
ATOM 2087 C CA . GLU A 1 255 ? -9.738 3.041 13.900 1.00 88.88 255 GLU A CA 1
ATOM 2088 C C . GLU A 1 255 ? -10.348 2.808 12.514 1.00 88.88 255 GLU A C 1
ATOM 2090 O O . GLU A 1 255 ? -9.877 1.953 11.765 1.00 88.88 255 GLU A O 1
ATOM 2095 N N . LYS A 1 256 ? -11.321 3.631 12.098 1.00 89.62 256 LYS A N 1
ATOM 2096 C CA . LYS A 1 256 ? -11.927 3.512 10.764 1.00 89.62 256 LYS A CA 1
ATOM 2097 C C . LYS A 1 256 ? -10.894 3.646 9.640 1.00 89.62 256 LYS A C 1
ATOM 2099 O O . LYS A 1 256 ? -10.901 2.861 8.691 1.00 89.62 256 LYS A O 1
ATOM 2104 N N . ILE A 1 257 ? -10.015 4.646 9.723 1.00 88.56 257 ILE A N 1
ATOM 2105 C CA . ILE A 1 257 ? -8.969 4.859 8.712 1.00 88.56 257 ILE A CA 1
ATOM 2106 C C . ILE A 1 257 ? -7.996 3.676 8.699 1.00 88.56 257 ILE A C 1
ATOM 2108 O O . ILE A 1 257 ? -7.572 3.238 7.627 1.00 88.56 257 ILE A O 1
ATOM 2112 N N . HIS A 1 258 ? -7.632 3.159 9.871 1.00 87.81 258 HIS A N 1
ATOM 2113 C CA . HIS A 1 258 ? -6.763 1.998 9.990 1.00 87.81 258 HIS A CA 1
ATOM 2114 C C . HIS A 1 258 ? -7.393 0.743 9.381 1.00 87.81 258 HIS A C 1
ATOM 2116 O O . HIS A 1 258 ? -6.728 0.059 8.598 1.00 87.81 258 HIS A O 1
ATOM 2122 N N . ARG A 1 259 ? -8.674 0.482 9.663 1.00 87.19 259 ARG A N 1
ATOM 2123 C CA . ARG A 1 259 ? -9.445 -0.625 9.087 1.00 87.19 259 ARG A CA 1
ATOM 2124 C C . ARG A 1 259 ? -9.398 -0.609 7.567 1.00 87.19 259 ARG A C 1
ATOM 2126 O O . ARG A 1 259 ? -8.962 -1.571 6.935 1.00 87.19 259 ARG A O 1
ATOM 2133 N N . GLU A 1 260 ? -9.812 0.510 6.973 1.00 88.06 260 GLU A N 1
ATOM 2134 C CA . GLU A 1 260 ? -9.876 0.679 5.517 1.00 88.06 260 GLU A CA 1
ATOM 2135 C C . GLU A 1 260 ? -8.498 0.458 4.874 1.00 88.06 260 GLU A C 1
ATOM 2137 O O . GLU A 1 260 ? -8.371 -0.224 3.851 1.00 88.06 260 GLU A O 1
ATOM 2142 N N . ARG A 1 261 ? -7.440 0.980 5.510 1.00 89.75 261 ARG A N 1
ATOM 2143 C CA . ARG A 1 261 ? -6.065 0.817 5.028 1.00 89.75 261 ARG A CA 1
ATOM 2144 C C . ARG A 1 261 ? -5.557 -0.614 5.144 1.00 89.75 261 ARG A C 1
ATOM 2146 O O . ARG A 1 261 ? -4.880 -1.078 4.229 1.00 89.75 261 ARG A O 1
ATOM 2153 N N . SER A 1 262 ? -5.883 -1.305 6.231 1.00 87.88 262 SER A N 1
ATOM 2154 C CA . SER A 1 262 ? -5.484 -2.693 6.487 1.00 87.88 262 SER A CA 1
ATOM 2155 C C . SER A 1 262 ? -6.083 -3.646 5.454 1.00 87.88 262 SER A C 1
ATOM 2157 O O . SER A 1 262 ? -5.360 -4.451 4.859 1.00 87.88 262 SER A O 1
ATOM 2159 N N . VAL A 1 263 ? -7.373 -3.473 5.145 1.00 89.06 263 VAL A N 1
ATOM 2160 C CA . VAL A 1 263 ? -8.063 -4.227 4.086 1.00 89.06 263 VAL A CA 1
ATOM 2161 C C . VAL A 1 263 ? -7.453 -3.930 2.716 1.00 89.06 263 VAL A C 1
ATOM 2163 O O . VAL A 1 263 ? -7.138 -4.856 1.962 1.00 89.06 263 VAL A O 1
ATOM 2166 N N . GLY A 1 264 ? -7.221 -2.651 2.397 1.00 91.50 264 GLY A N 1
ATOM 2167 C CA . GLY A 1 264 ? -6.569 -2.248 1.149 1.00 91.50 264 GLY A CA 1
ATOM 2168 C C . GLY A 1 264 ? -5.158 -2.831 0.997 1.00 91.50 264 GLY A C 1
ATOM 2169 O O . GLY A 1 264 ? -4.802 -3.311 -0.081 1.00 91.50 264 GLY A O 1
ATOM 2170 N N . ASN A 1 265 ? -4.378 -2.858 2.081 1.00 91.00 265 ASN A N 1
ATOM 2171 C CA . ASN A 1 265 ? -3.034 -3.431 2.103 1.00 91.00 265 ASN A CA 1
ATOM 2172 C C . ASN A 1 265 ? -3.071 -4.942 1.829 1.00 91.00 265 ASN A C 1
ATOM 2174 O O . ASN A 1 265 ? -2.397 -5.411 0.915 1.00 91.00 265 ASN A O 1
ATOM 2178 N N . CYS A 1 266 ? -3.916 -5.694 2.543 1.00 89.75 266 CYS A N 1
ATOM 2179 C CA . CYS A 1 266 ? -4.064 -7.139 2.334 1.00 89.75 266 CYS A CA 1
ATOM 2180 C C . CYS A 1 266 ? -4.530 -7.470 0.910 1.00 89.75 266 CYS A C 1
ATOM 2182 O O . CYS A 1 266 ? -4.017 -8.397 0.283 1.00 89.75 266 CYS A O 1
ATOM 2184 N N . ARG A 1 267 ? -5.454 -6.679 0.353 1.00 91.00 267 ARG A N 1
ATOM 2185 C CA . ARG A 1 267 ? -5.887 -6.839 -1.039 1.00 91.00 267 ARG A CA 1
ATOM 2186 C C . ARG A 1 267 ? -4.739 -6.612 -2.019 1.00 91.00 267 ARG A C 1
ATOM 2188 O O . ARG A 1 267 ? -4.559 -7.402 -2.940 1.00 91.00 267 ARG A O 1
ATOM 2195 N N . PHE A 1 268 ? -3.944 -5.563 -1.822 1.00 93.56 268 PHE A N 1
ATOM 2196 C CA . PHE A 1 268 ? -2.815 -5.290 -2.706 1.00 93.56 268 PHE A CA 1
ATOM 2197 C C . PHE A 1 268 ? -1.722 -6.366 -2.611 1.00 93.56 268 PHE A C 1
ATOM 2199 O O . PHE A 1 268 ? -1.191 -6.787 -3.637 1.00 93.56 268 PHE A O 1
ATOM 2206 N N . MET A 1 269 ? -1.452 -6.885 -1.410 1.00 92.56 269 MET A N 1
ATOM 2207 C CA . MET A 1 269 ? -0.572 -8.042 -1.196 1.00 92.56 269 MET A CA 1
ATOM 2208 C C . MET A 1 269 ? -0.999 -9.255 -2.032 1.00 92.56 269 MET A C 1
ATOM 2210 O O . MET A 1 269 ? -0.166 -9.902 -2.665 1.00 92.56 269 MET A O 1
ATOM 2214 N N . CYS A 1 270 ? -2.300 -9.546 -2.092 1.00 92.25 270 CYS A N 1
ATOM 2215 C CA . CYS A 1 270 ? -2.815 -10.646 -2.907 1.00 92.25 270 CYS A CA 1
ATOM 2216 C C . CYS A 1 270 ? -2.564 -10.423 -4.401 1.00 92.25 270 CYS A C 1
ATOM 2218 O O . CYS A 1 270 ? -2.146 -11.344 -5.102 1.00 92.25 270 CYS A O 1
ATOM 2220 N N . GLU A 1 271 ? -2.763 -9.200 -4.896 1.00 94.12 271 GLU A N 1
ATOM 2221 C CA . GLU A 1 271 ? -2.449 -8.867 -6.289 1.00 94.12 271 GLU A CA 1
ATOM 2222 C C . GLU A 1 271 ? -0.943 -9.004 -6.583 1.00 94.12 271 GLU A C 1
ATOM 2224 O O . GLU A 1 271 ? -0.567 -9.554 -7.619 1.00 94.12 271 GLU A O 1
ATOM 2229 N N . LEU A 1 272 ? -0.068 -8.609 -5.647 1.00 94.25 272 LEU A N 1
ATOM 2230 C CA . LEU A 1 272 ? 1.386 -8.809 -5.756 1.00 94.25 272 LEU A CA 1
ATOM 2231 C C . LEU A 1 272 ? 1.794 -10.293 -5.764 1.00 94.25 272 LEU A C 1
ATOM 2233 O O . LEU A 1 272 ? 2.774 -10.671 -6.415 1.00 94.25 272 LEU A O 1
ATOM 2237 N N . TYR A 1 273 ? 1.051 -11.145 -5.060 1.00 93.19 273 TYR A N 1
ATOM 2238 C CA . TYR A 1 273 ? 1.245 -12.592 -5.108 1.00 93.19 273 TYR A CA 1
ATOM 2239 C C . TYR A 1 273 ? 0.835 -13.189 -6.456 1.00 93.19 273 TYR A C 1
ATOM 2241 O O . TYR A 1 273 ? 1.585 -13.989 -7.016 1.00 93.19 273 TYR A O 1
ATOM 2249 N N . LYS A 1 274 ? -0.291 -12.751 -7.036 1.00 92.44 274 LYS A N 1
ATOM 2250 C CA . LYS A 1 274 ? -0.734 -13.205 -8.369 1.00 92.44 274 LYS A CA 1
ATOM 2251 C C . LYS A 1 274 ? 0.307 -12.924 -9.453 1.00 92.44 274 LYS A C 1
ATOM 2253 O O . LYS A 1 274 ? 0.530 -13.763 -10.323 1.00 92.44 274 LYS A O 1
ATOM 2258 N N . VAL A 1 275 ? 1.000 -11.785 -9.368 1.00 92.94 275 VAL A N 1
ATOM 2259 C CA . VAL A 1 275 ? 2.113 -11.439 -10.276 1.00 92.94 275 VAL A CA 1
ATOM 2260 C C . VAL A 1 275 ? 3.467 -12.042 -9.860 1.00 92.94 275 VAL A C 1
ATOM 2262 O O . VAL A 1 275 ? 4.501 -11.686 -10.420 1.00 92.94 275 VAL A O 1
ATOM 2265 N N . LYS A 1 276 ? 3.485 -12.978 -8.899 1.00 91.06 276 LYS A N 1
ATOM 2266 C CA . LYS A 1 276 ? 4.664 -13.743 -8.437 1.00 91.06 276 LYS A CA 1
ATOM 2267 C C . LYS A 1 276 ? 5.808 -12.893 -7.862 1.00 91.06 276 LYS A C 1
ATOM 2269 O O . LYS A 1 276 ? 6.968 -13.324 -7.838 1.00 91.06 276 LYS A O 1
ATOM 2274 N N . ILE A 1 277 ? 5.497 -11.692 -7.371 1.00 91.38 277 ILE A N 1
ATOM 2275 C CA . ILE A 1 277 ? 6.462 -10.847 -6.654 1.00 91.38 277 ILE A CA 1
ATOM 2276 C C . ILE A 1 277 ? 6.571 -11.298 -5.197 1.00 91.38 277 ILE A C 1
ATOM 2278 O O . ILE A 1 277 ? 7.681 -11.412 -4.680 1.00 91.38 277 ILE A O 1
ATOM 2282 N N . LEU A 1 278 ? 5.448 -11.610 -4.551 1.00 91.50 278 LEU A N 1
ATOM 2283 C CA . LEU A 1 278 ? 5.447 -12.179 -3.203 1.00 91.50 278 LEU A CA 1
ATOM 2284 C C . LEU A 1 278 ? 5.549 -13.704 -3.230 1.00 91.50 278 LEU A C 1
ATOM 2286 O O . LEU A 1 278 ? 5.112 -14.357 -4.178 1.00 91.50 278 LEU A O 1
ATOM 2290 N N . SER A 1 279 ? 6.152 -14.265 -2.183 1.00 88.06 279 SER A N 1
ATOM 2291 C CA . SER A 1 279 ? 6.260 -15.710 -1.988 1.00 88.06 279 SER A CA 1
ATOM 2292 C C . SER A 1 279 ? 5.072 -16.243 -1.182 1.00 88.06 279 SER A C 1
ATOM 2294 O O . SER A 1 279 ? 4.387 -15.492 -0.486 1.00 88.06 279 SER A O 1
ATOM 2296 N N . ASN A 1 280 ? 4.851 -17.560 -1.245 1.00 88.12 280 ASN A N 1
ATOM 2297 C CA . ASN A 1 280 ? 3.838 -18.219 -0.418 1.00 88.12 280 ASN A CA 1
ATOM 2298 C C . ASN A 1 280 ? 4.115 -18.014 1.087 1.00 88.12 280 ASN A C 1
ATOM 2300 O O . ASN A 1 280 ? 3.211 -17.707 1.854 1.00 88.12 280 ASN A O 1
ATOM 2304 N N . GLN A 1 281 ? 5.389 -18.057 1.494 1.00 87.81 281 GLN A N 1
ATOM 2305 C CA . GLN A 1 281 ? 5.796 -17.866 2.891 1.00 87.81 281 GLN A CA 1
ATOM 2306 C C . GLN A 1 281 ? 5.324 -16.523 3.464 1.00 87.81 281 GLN A C 1
ATOM 2308 O O . GLN A 1 281 ? 4.808 -16.486 4.578 1.00 87.81 281 GLN A O 1
ATOM 2313 N N . THR A 1 282 ? 5.453 -15.429 2.705 1.00 85.56 282 THR A N 1
ATOM 2314 C CA . THR A 1 282 ? 4.990 -14.105 3.149 1.00 85.56 282 THR A CA 1
ATOM 2315 C C . THR A 1 282 ? 3.483 -14.100 3.411 1.00 85.56 282 THR A C 1
ATOM 2317 O O . THR A 1 282 ? 3.031 -13.560 4.416 1.00 85.56 282 THR A O 1
ATOM 2320 N N . LEU A 1 283 ? 2.702 -14.752 2.551 1.00 86.50 283 LEU A N 1
ATOM 2321 C CA . LEU A 1 283 ? 1.250 -14.840 2.697 1.00 86.50 283 LEU A CA 1
ATOM 2322 C C . LEU A 1 283 ? 0.807 -15.742 3.842 1.00 86.50 283 LEU A C 1
ATOM 2324 O O . LEU A 1 283 ? -0.082 -15.360 4.599 1.00 86.50 283 LEU A O 1
ATOM 2328 N N . GLU A 1 284 ? 1.440 -16.902 4.010 1.00 88.12 284 GLU A N 1
ATOM 2329 C CA . GLU A 1 284 ? 1.181 -17.781 5.151 1.00 88.12 284 GLU A CA 1
ATOM 2330 C C . GLU A 1 284 ? 1.451 -17.066 6.480 1.00 88.12 284 GLU A C 1
ATOM 2332 O O . GLU A 1 284 ? 0.667 -17.204 7.420 1.00 88.12 284 GLU A O 1
ATOM 2337 N N . MET A 1 285 ? 2.530 -16.277 6.561 1.00 86.00 285 MET A N 1
ATOM 2338 C CA . MET A 1 285 ? 2.814 -15.440 7.730 1.00 86.00 285 MET A CA 1
ATOM 2339 C C . MET A 1 285 ? 1.709 -14.405 7.965 1.00 86.00 285 MET A C 1
ATOM 2341 O O . MET A 1 285 ? 1.234 -14.279 9.096 1.00 86.00 285 MET A O 1
ATOM 2345 N N . CYS A 1 286 ? 1.249 -13.717 6.913 1.00 86.31 286 CYS A N 1
ATOM 2346 C CA . CYS A 1 286 ? 0.146 -12.763 7.022 1.00 86.31 286 CYS A CA 1
ATOM 2347 C C . CYS A 1 286 ? -1.140 -13.427 7.532 1.00 86.31 286 CYS A C 1
ATOM 2349 O O . CYS A 1 286 ? -1.750 -12.925 8.472 1.00 86.31 286 CYS A O 1
ATOM 2351 N N . ILE A 1 287 ? -1.538 -14.572 6.965 1.00 88.81 287 ILE A N 1
ATOM 2352 C CA . ILE A 1 287 ? -2.751 -15.297 7.379 1.00 88.81 287 ILE A CA 1
ATOM 2353 C C . ILE A 1 287 ? -2.640 -15.751 8.836 1.00 88.81 287 ILE A C 1
ATOM 2355 O O . ILE A 1 287 ? -3.559 -15.508 9.615 1.00 88.81 287 ILE A O 1
ATOM 2359 N N . LYS A 1 288 ? -1.517 -16.370 9.228 1.00 87.94 288 LYS A N 1
ATOM 2360 C CA . LYS A 1 288 ? -1.296 -16.813 10.615 1.00 87.94 288 LYS A CA 1
ATOM 2361 C C . LYS A 1 288 ? -1.487 -15.663 11.593 1.00 87.94 288 LYS A C 1
ATOM 2363 O O . LYS A 1 288 ? -2.192 -15.822 12.580 1.00 87.94 288 LYS A O 1
ATOM 2368 N N . HIS A 1 289 ? -0.911 -14.505 11.292 1.00 83.31 289 HIS A N 1
ATOM 2369 C CA . HIS A 1 289 ? -1.008 -13.341 12.157 1.00 83.31 289 HIS A CA 1
ATOM 2370 C C . HIS A 1 289 ? -2.419 -12.737 12.198 1.00 83.31 289 HIS A C 1
ATOM 2372 O O . HIS A 1 289 ? -2.917 -12.442 13.281 1.00 83.31 289 HIS A O 1
ATOM 2378 N N . LEU A 1 290 ? -3.105 -12.629 11.054 1.00 86.62 290 LEU A N 1
ATOM 2379 C CA . LEU A 1 290 ? -4.501 -12.172 11.005 1.00 86.62 290 LEU A CA 1
ATOM 2380 C C . LEU A 1 290 ? -5.434 -13.066 11.844 1.00 86.62 290 LEU A C 1
ATOM 2382 O O . LEU A 1 290 ? -6.394 -12.574 12.432 1.00 86.62 290 LEU A O 1
ATOM 2386 N N . LEU A 1 291 ? -5.140 -14.366 11.932 1.00 87.94 291 LEU A N 1
ATOM 2387 C CA . LEU A 1 291 ? -5.918 -15.332 12.712 1.00 87.94 291 LEU A CA 1
ATOM 2388 C C . LEU A 1 291 ? -5.543 -15.388 14.204 1.00 87.94 291 LEU A C 1
ATOM 2390 O O . LEU A 1 291 ? -6.296 -15.974 14.980 1.00 87.94 291 LEU A O 1
ATOM 2394 N N . MET A 1 292 ? -4.423 -14.791 14.634 1.00 85.81 292 MET A N 1
ATOM 2395 C CA . MET A 1 292 ? -4.030 -14.762 16.054 1.00 85.81 292 MET A CA 1
ATOM 2396 C C . MET A 1 292 ? -4.940 -13.865 16.906 1.00 85.81 292 MET A C 1
ATOM 2398 O O . MET A 1 292 ? -5.160 -14.161 18.078 1.00 85.81 292 MET A O 1
ATOM 2402 N N . SER A 1 293 ? -5.469 -12.785 16.325 1.00 77.06 293 SER A N 1
ATOM 2403 C CA . SER A 1 293 ? -6.400 -11.845 16.966 1.00 77.06 293 SER A CA 1
ATOM 2404 C C . SER A 1 293 ? -7.624 -11.670 16.057 1.00 77.06 293 SER A C 1
ATOM 2406 O O . SER A 1 293 ? -7.689 -10.716 15.275 1.00 77.06 293 SER A O 1
ATOM 2408 N N . PRO A 1 294 ? -8.578 -12.624 16.065 1.00 80.19 294 PRO A N 1
ATOM 2409 C CA . PRO A 1 294 ? -9.717 -12.584 15.158 1.00 80.19 294 PRO A CA 1
ATOM 2410 C C . PRO A 1 294 ? -10.689 -11.472 15.572 1.00 80.19 294 PRO A C 1
ATOM 2412 O O . PRO A 1 294 ? -11.409 -11.570 16.565 1.00 80.19 294 PRO A O 1
ATOM 2415 N N . LYS A 1 295 ? -10.712 -10.413 14.769 1.00 83.12 295 LYS A N 1
ATOM 2416 C CA . LYS A 1 295 ? -11.656 -9.295 14.795 1.00 83.12 295 LYS A CA 1
ATOM 2417 C C . LYS A 1 295 ? -12.353 -9.239 13.442 1.00 83.12 295 LYS A C 1
ATOM 2419 O O . LYS A 1 295 ? -11.888 -9.847 12.481 1.00 83.12 295 LYS A O 1
ATOM 2424 N N . GLU A 1 296 ? -13.446 -8.490 13.342 1.00 84.06 296 GLU A N 1
ATOM 2425 C CA . GLU A 1 296 ? -14.188 -8.347 12.081 1.00 84.06 296 GLU A CA 1
ATOM 2426 C C . GLU A 1 296 ? -13.262 -7.968 10.908 1.00 84.06 296 GLU A C 1
ATOM 2428 O O . GLU A 1 296 ? -13.321 -8.579 9.846 1.00 84.06 296 GLU A O 1
ATOM 2433 N N . GLU A 1 297 ? -12.333 -7.037 11.138 1.00 82.12 297 GLU A N 1
ATOM 2434 C CA . GLU A 1 297 ? -11.389 -6.544 10.128 1.00 82.12 297 GLU A CA 1
ATOM 2435 C C . GLU A 1 297 ? -10.338 -7.582 9.724 1.00 82.12 297 GLU A C 1
ATOM 2437 O O . GLU A 1 297 ? -10.064 -7.774 8.539 1.00 82.12 297 GLU A O 1
ATOM 2442 N N . THR A 1 298 ? -9.728 -8.259 10.702 1.00 85.50 298 THR A N 1
ATOM 2443 C CA . THR A 1 298 ? -8.668 -9.240 10.437 1.00 85.50 298 THR A CA 1
ATOM 2444 C C . THR A 1 298 ? -9.239 -10.485 9.765 1.00 85.50 298 THR A C 1
ATOM 2446 O O . THR A 1 298 ? -8.606 -11.035 8.861 1.00 85.50 298 THR A O 1
ATOM 2449 N N . LEU A 1 299 ? -10.471 -10.867 10.118 1.00 89.62 299 LEU A N 1
ATOM 2450 C CA . LEU A 1 299 ? -11.228 -11.921 9.448 1.00 89.62 299 LEU A CA 1
ATOM 2451 C C . LEU A 1 299 ? -11.631 -11.518 8.027 1.00 89.62 299 LEU A C 1
ATOM 2453 O O . LEU A 1 299 ? -11.457 -12.316 7.112 1.00 89.62 299 LEU A O 1
ATOM 2457 N N . GLU A 1 300 ? -12.097 -10.285 7.805 1.00 88.31 300 GLU A N 1
ATOM 2458 C CA . GLU A 1 300 ? -12.384 -9.768 6.461 1.00 88.31 300 GLU A CA 1
ATOM 2459 C C . GLU A 1 300 ? -11.128 -9.811 5.572 1.00 88.31 300 GLU A C 1
ATOM 2461 O O . GLU A 1 300 ? -11.174 -10.311 4.444 1.00 88.31 300 GLU A O 1
ATOM 2466 N N . CYS A 1 301 ? -9.982 -9.362 6.092 1.00 86.19 301 CYS A N 1
ATOM 2467 C CA . CYS A 1 301 ? -8.686 -9.467 5.423 1.00 86.19 301 CYS A CA 1
ATOM 2468 C C . CYS A 1 301 ? -8.321 -10.923 5.102 1.00 86.19 301 CYS A C 1
ATOM 2470 O O . CYS A 1 301 ? -7.992 -11.228 3.955 1.00 86.19 301 CYS A O 1
ATOM 2472 N N . ALA A 1 302 ? -8.410 -11.830 6.080 1.00 88.69 302 ALA A N 1
ATOM 2473 C CA . ALA A 1 302 ? -8.083 -13.243 5.899 1.00 88.69 302 ALA A CA 1
ATOM 2474 C C . ALA A 1 302 ? -8.999 -13.917 4.864 1.00 88.69 302 ALA A C 1
ATOM 2476 O O . ALA A 1 302 ? -8.513 -14.596 3.961 1.00 88.69 302 ALA A O 1
ATOM 2477 N N . CYS A 1 303 ? -10.312 -13.680 4.927 1.00 89.69 303 CYS A N 1
ATOM 2478 C CA . CYS A 1 303 ? -11.272 -14.186 3.948 1.00 89.69 303 CYS A CA 1
ATOM 2479 C C . CYS A 1 303 ? -11.009 -13.628 2.544 1.00 89.69 303 CYS A C 1
ATOM 2481 O O . CYS A 1 303 ? -11.108 -14.369 1.567 1.00 89.69 303 CYS A O 1
ATOM 2483 N N . ASN A 1 304 ? -10.642 -12.349 2.424 1.00 85.56 304 ASN A N 1
ATOM 2484 C CA . ASN A 1 304 ? -10.272 -11.750 1.141 1.00 85.56 304 ASN A CA 1
ATOM 2485 C C . ASN A 1 304 ? -9.012 -12.391 0.548 1.00 85.56 304 ASN A C 1
ATOM 2487 O O . ASN A 1 304 ? -8.985 -12.653 -0.656 1.00 85.56 304 ASN A O 1
ATOM 2491 N N . ILE A 1 305 ? -8.009 -12.675 1.385 1.00 86.94 305 ILE A N 1
ATOM 2492 C CA . ILE A 1 305 ? -6.794 -13.386 0.976 1.00 86.94 305 ILE A CA 1
ATOM 2493 C C . ILE A 1 305 ? -7.150 -14.790 0.482 1.00 86.94 305 ILE A C 1
ATOM 2495 O O . ILE A 1 305 ? -6.820 -15.147 -0.648 1.00 86.94 305 ILE A O 1
ATOM 2499 N N . LEU A 1 306 ? -7.881 -15.561 1.290 1.00 89.12 306 LEU A N 1
ATOM 2500 C CA . LEU A 1 306 ? -8.275 -16.928 0.951 1.00 89.12 306 LEU A CA 1
ATOM 2501 C C . LEU A 1 306 ? -9.123 -16.979 -0.323 1.00 89.12 306 LEU A C 1
ATOM 2503 O O . LEU A 1 306 ? -8.880 -17.824 -1.164 1.00 89.12 306 LEU A O 1
ATOM 2507 N N . LYS A 1 307 ? -10.048 -16.038 -0.532 1.00 88.50 307 LYS A N 1
ATOM 2508 C CA . LYS A 1 307 ? -10.880 -15.985 -1.746 1.00 88.50 307 LYS A CA 1
ATOM 2509 C C . LYS A 1 307 ? -10.087 -15.704 -3.027 1.00 88.50 307 LYS A C 1
ATOM 2511 O O . LYS A 1 307 ? -10.529 -16.061 -4.115 1.00 88.50 307 LYS A O 1
ATOM 2516 N N . GLN A 1 308 ? -8.986 -14.963 -2.928 1.00 82.19 308 GLN A N 1
ATOM 2517 C CA . GLN A 1 308 ? -8.201 -14.554 -4.095 1.00 82.19 308 GLN A CA 1
ATOM 2518 C C . GLN A 1 308 ? -7.077 -15.535 -4.439 1.00 82.19 308 GLN A C 1
ATOM 2520 O O . GLN A 1 308 ? -6.521 -15.421 -5.534 1.00 82.19 308 GLN A O 1
ATOM 2525 N N . ILE A 1 309 ? -6.725 -16.431 -3.512 1.00 80.50 309 ILE A N 1
ATOM 2526 C CA . ILE A 1 309 ? -5.523 -17.274 -3.577 1.00 80.50 309 ILE A CA 1
ATOM 2527 C C . ILE A 1 309 ? -5.826 -18.763 -3.377 1.00 80.50 309 ILE A C 1
ATOM 2529 O O . ILE A 1 309 ? -5.167 -19.584 -4.013 1.00 80.50 309 ILE A O 1
ATOM 2533 N N . GLY A 1 310 ? -6.759 -19.099 -2.481 1.00 65.12 310 GLY A N 1
ATOM 2534 C CA . GLY A 1 310 ? -7.214 -20.466 -2.213 1.00 65.12 310 GLY A CA 1
ATOM 2535 C C . GLY A 1 310 ? -8.248 -20.934 -3.222 1.00 65.12 310 GLY A C 1
ATOM 2536 O O . GLY A 1 310 ? -8.229 -22.149 -3.510 1.00 65.12 310 GLY A O 1
#

Radius of gyration: 30.75 Å; chains: 1; bounding box: 85×68×84 Å

pLDDT: mean 75.09, std 20.02, range [30.58, 95.94]

Foldseek 3Di:
DDDDPPDPPPQFDQDPVRDTDGDPVRVVVVCVDVVVVDDDPPDDPPDPPPPPPPPDPDDDPPPPDDDDDDDDDDDDDDDDDPDPPDDDPPDPPPDDDDDPDDDDDPVRPPPPDDDDPDPVVNVLLVVLLVLLLVLLVPDDPVCLVVSLVVNVPDPCLEPVSLLSSLVSLLVCLLVPVVCLLSSLVSLLSQQVCQVPDPDRSYPDRSLRSNLVVLVVVLVVLVVVVVVLVVLVVVLVVDPDPVVSVVSVVVSVVVVVVSLSSLLSSLSSVLSNVVSVSDDPVSVVVLLVVLVVDPDPSSVSSNVSSVVSPD